Protein AF-A0A2W5XLL1-F1 (afdb_monomer)

Radius of gyration: 29.54 Å; Cα contacts (8 Å, |Δi|>4): 395; chains: 1; bounding box: 60×68×83 Å

Foldseek 3Di:
DDDDDDDDDDDDDDDDDDDDDDDDDDDDDDDDDDPPDPPPPQPQDLEDDPQQAFFDFPVSVCNNRNAAPDWDWDDFPPAIWIWGHGNQGIFTHDPRTTFKTKGQRHQPDADPLRAGFFAFPVNVLVSVLPDDDWWWDKKKWWWKQFANDTWTKIWAQTPPQQKIWIWTFPHRVDPPGTITTRMIMHGDPVSSVNVVVVVVCQDVVRDVRIHIPDIDMGTHPGSD

Sequence (224 aa):
MKSAPIASVRTTGVPGPHARAVIACAVALLFALALAACGPKHEQHRGYQAAVVPGVTRQKVEAVLGKPQQAGPFSLPTLSADVMTYPFGQVLLQHDRVVAVSINNDPDYRGPAGASVGMSEDQLKAAFAAHRGKRSGHRDSYVAIEKTNETPTRDIYDMTDHVMIELAAANANDPLAPFSVSQITIANSAGIRLLNAFTKARVNGLYPDVRVNNFVSEPWPSAR

Secondary structure (DSSP, 8-state):
-----------------------------------S---------SS--TT--TT-BHHHHHHHH-S-SEEEEEEETTEEEEEEEETTEEEEEETTEEEEEEESS-SS---GGG--TT-BHHHHHHHHHHS-S---EEEEEEEEEETTEEEEEEEEEETTTTEEEEEEES-TT-TTPPEEEEEEEEE-HHHHHHHHHHHHHHHTT-SSSEEEEEEEEEE-----

Mean predicted aligned error: 12.07 Å

pLDDT: mean 80.4, std 22.75, range [25.27, 98.56]

Structure (mmCIF, N/CA/C/O backbone):
data_AF-A0A2W5XLL1-F1
#
_entry.id   AF-A0A2W5XLL1-F1
#
loop_
_atom_site.group_PDB
_atom_site.id
_atom_site.type_symbol
_atom_site.label_atom_id
_atom_site.label_alt_id
_atom_site.label_comp_id
_atom_site.label_asym_id
_atom_site.label_entity_id
_atom_site.label_seq_id
_atom_site.pdbx_PDB_ins_code
_atom_site.Cartn_x
_atom_site.Cartn_y
_atom_site.Cartn_z
_atom_site.occupancy
_atom_site.B_iso_or_equiv
_atom_site.auth_seq_id
_atom_site.auth_comp_id
_atom_site.auth_asym_id
_atom_site.auth_atom_id
_atom_site.pdbx_PDB_model_num
ATOM 1 N N . MET A 1 1 ? 45.870 41.322 41.557 1.00 39.78 1 MET A N 1
ATOM 2 C CA . MET A 1 1 ? 45.934 41.474 43.028 1.00 39.78 1 MET A CA 1
ATOM 3 C C . MET A 1 1 ? 44.668 40.876 43.617 1.00 39.78 1 MET A C 1
ATOM 5 O O . MET A 1 1 ? 43.587 41.196 43.147 1.00 39.78 1 MET A O 1
ATOM 9 N N . LYS A 1 2 ? 44.824 39.925 44.546 1.00 40.09 2 LYS A N 1
ATOM 10 C CA . LYS A 1 2 ? 43.733 39.257 45.269 1.00 40.09 2 LYS A CA 1
ATOM 11 C C . LYS A 1 2 ? 43.090 40.237 46.250 1.00 40.09 2 LYS A C 1
ATOM 13 O O . LYS A 1 2 ? 43.811 40.921 46.968 1.00 40.09 2 LYS A O 1
ATOM 18 N N . SER A 1 3 ? 41.767 40.232 46.350 1.00 38.66 3 SER A N 1
ATOM 19 C CA . SER A 1 3 ? 41.051 40.688 47.544 1.00 38.66 3 SER A CA 1
ATOM 20 C C . SER A 1 3 ? 39.739 39.919 47.650 1.00 38.66 3 SER A C 1
ATOM 22 O O . SER A 1 3 ? 38.823 40.090 46.856 1.00 38.66 3 SER A O 1
ATOM 24 N N . ALA A 1 4 ? 39.705 39.029 48.628 1.00 34.94 4 ALA A N 1
ATOM 25 C CA . ALA A 1 4 ? 38.509 38.630 49.354 1.00 34.94 4 ALA A CA 1
ATOM 26 C C . ALA A 1 4 ? 38.727 39.102 50.805 1.00 34.94 4 ALA A C 1
ATOM 28 O O . ALA A 1 4 ? 39.860 39.460 51.142 1.00 34.94 4 ALA A O 1
ATOM 29 N N . PRO A 1 5 ? 37.780 38.900 51.728 1.00 61.47 5 PRO A N 1
ATOM 30 C CA . PRO A 1 5 ? 36.328 39.101 51.726 1.00 61.47 5 PRO A CA 1
ATOM 31 C C . PRO A 1 5 ? 35.989 40.108 52.860 1.00 61.47 5 PRO A C 1
ATOM 33 O O . PRO A 1 5 ? 36.888 40.790 53.330 1.00 61.47 5 PRO A O 1
ATOM 36 N N . ILE A 1 6 ? 34.735 40.215 53.318 1.00 41.91 6 ILE A N 1
ATOM 37 C CA . ILE A 1 6 ? 34.345 40.281 54.750 1.00 41.91 6 ILE A CA 1
ATOM 38 C C . ILE A 1 6 ? 32.818 40.406 54.830 1.00 41.91 6 ILE A C 1
ATOM 40 O O . ILE A 1 6 ? 32.201 41.271 54.214 1.00 41.91 6 ILE A O 1
ATOM 44 N N . ALA A 1 7 ? 32.226 39.505 55.608 1.00 42.28 7 ALA A N 1
ATOM 45 C CA . ALA A 1 7 ? 30.837 39.521 56.037 1.00 42.28 7 ALA A CA 1
ATOM 46 C C . ALA A 1 7 ? 30.704 40.226 57.400 1.00 42.28 7 ALA A C 1
ATOM 48 O O . ALA A 1 7 ? 31.599 40.113 58.232 1.00 42.28 7 ALA A O 1
ATOM 49 N N . SER A 1 8 ? 29.564 40.873 57.651 1.00 39.22 8 SER A N 1
ATOM 50 C CA . SER A 1 8 ? 28.995 41.158 58.986 1.00 39.22 8 SER A CA 1
ATOM 51 C C . SER A 1 8 ? 27.563 41.677 58.756 1.00 39.22 8 SER A C 1
ATOM 53 O O . SER A 1 8 ? 27.395 42.657 58.043 1.00 39.22 8 SER A O 1
ATOM 55 N N . VAL A 1 9 ? 26.484 40.922 58.989 1.00 37.66 9 VAL A N 1
ATOM 56 C CA . VAL A 1 9 ? 25.828 40.516 60.253 1.00 37.66 9 VAL A CA 1
ATOM 57 C C . VAL A 1 9 ? 25.142 41.669 61.012 1.00 37.66 9 VAL A C 1
ATOM 59 O O . VAL A 1 9 ? 25.808 42.508 61.603 1.00 37.66 9 VAL A O 1
ATOM 62 N N . ARG A 1 10 ? 23.799 41.529 61.109 1.00 33.28 10 ARG A N 1
ATOM 63 C CA . ARG A 1 10 ? 22.838 42.067 62.111 1.00 33.28 10 ARG A CA 1
ATOM 64 C C . ARG A 1 10 ? 22.526 43.579 62.041 1.00 33.28 10 ARG A C 1
ATOM 66 O O . ARG A 1 10 ? 23.374 44.369 61.682 1.00 33.28 10 ARG A O 1
ATOM 73 N N . THR A 1 11 ? 21.313 44.068 62.329 1.00 36.03 11 THR A N 1
ATOM 74 C CA . THR A 1 11 ? 20.257 43.588 63.243 1.00 36.03 11 THR A CA 1
ATOM 75 C C . THR A 1 11 ? 18.938 44.359 63.001 1.00 36.03 11 THR A C 1
ATOM 77 O O . THR A 1 11 ? 18.979 45.534 62.667 1.00 36.03 11 THR A O 1
ATOM 80 N N . THR A 1 12 ? 17.812 43.690 63.295 1.00 35.88 12 THR A N 1
ATOM 81 C CA . THR A 1 12 ? 16.573 44.180 63.961 1.00 35.88 12 THR A CA 1
ATOM 82 C C . THR A 1 12 ? 15.708 45.298 63.368 1.00 35.88 12 THR A C 1
ATOM 84 O O . THR A 1 12 ? 16.168 46.413 63.162 1.00 35.88 12 THR A O 1
ATOM 87 N N . GLY A 1 13 ? 14.391 45.052 63.363 1.00 31.52 13 GLY A N 1
ATOM 88 C CA . GLY A 1 13 ? 13.392 46.103 63.596 1.00 31.52 13 GLY A CA 1
ATOM 89 C C . GLY A 1 13 ? 12.068 45.893 62.866 1.00 31.52 13 GLY A C 1
ATOM 90 O O . GLY A 1 13 ? 11.950 46.236 61.699 1.00 31.52 13 GLY A O 1
ATOM 91 N N . VAL A 1 14 ? 11.068 45.360 63.569 1.00 39.66 14 VAL A N 1
ATOM 92 C CA . VAL A 1 14 ? 9.650 45.335 63.155 1.00 39.66 14 VAL A CA 1
ATOM 93 C C . VAL A 1 14 ? 9.012 46.693 63.481 1.00 39.66 14 VAL A C 1
ATOM 95 O O . VAL A 1 14 ? 9.316 47.247 64.539 1.00 39.66 14 VAL A O 1
ATOM 98 N N . PRO A 1 15 ? 8.097 47.207 62.636 1.00 41.94 15 PRO A N 1
ATOM 99 C CA . PRO A 1 15 ? 6.772 47.534 63.173 1.00 41.94 15 PRO A CA 1
ATOM 100 C C . PRO A 1 15 ? 5.603 47.238 62.212 1.00 41.94 15 PRO A C 1
ATOM 102 O O . PRO A 1 15 ? 5.683 47.491 61.016 1.00 41.94 15 PRO A O 1
ATOM 105 N N . GLY A 1 16 ? 4.472 46.839 62.804 1.00 31.97 16 GLY A N 1
ATOM 106 C CA . GLY A 1 16 ? 3.174 47.464 62.516 1.00 31.97 16 GLY A CA 1
ATOM 107 C C . GLY A 1 16 ? 2.336 46.910 61.350 1.00 31.97 16 GLY A C 1
ATOM 108 O O . GLY A 1 16 ? 2.798 46.900 60.216 1.00 31.97 16 GLY A O 1
ATOM 109 N N . PRO A 1 17 ? 1.077 46.497 61.595 1.00 42.03 17 PRO A N 1
ATOM 110 C CA . PRO A 1 17 ? 0.213 45.873 60.597 1.00 42.03 17 PRO A CA 1
ATOM 111 C C . PRO A 1 17 ? -0.491 46.933 59.737 1.00 42.03 17 PRO A C 1
ATOM 113 O O . PRO A 1 17 ? -0.952 47.917 60.290 1.00 42.03 17 PRO A O 1
ATOM 116 N N . HIS A 1 18 ? -0.577 46.726 58.416 1.00 34.62 18 HIS A N 1
ATOM 117 C CA . HIS A 1 18 ? -1.679 47.097 57.498 1.00 34.62 18 HIS A CA 1
ATOM 118 C C . HIS A 1 18 ? -1.194 47.020 56.035 1.00 34.62 18 HIS A C 1
ATOM 120 O O . HIS A 1 18 ? -0.720 48.006 55.490 1.00 34.62 18 HIS A O 1
ATOM 126 N N . ALA A 1 19 ? -1.328 45.847 55.404 1.00 33.25 19 ALA A N 1
ATOM 127 C CA . ALA A 1 19 ? -1.515 45.623 53.953 1.00 33.25 19 ALA A CA 1
ATOM 128 C C . ALA A 1 19 ? -1.414 44.104 53.714 1.00 33.25 19 ALA A C 1
ATOM 130 O O . ALA A 1 19 ? -0.345 43.520 53.810 1.00 33.25 19 ALA A O 1
ATOM 131 N N . ARG A 1 20 ? -2.535 43.379 53.760 1.00 32.06 20 ARG A N 1
ATOM 132 C CA . ARG A 1 20 ? -3.241 42.841 52.581 1.00 32.06 20 ARG A CA 1
ATOM 133 C C . ARG A 1 20 ? -2.347 42.051 51.608 1.00 32.06 20 ARG A C 1
ATOM 135 O O . ARG A 1 20 ? -1.586 42.648 50.862 1.00 32.06 20 ARG A O 1
ATOM 142 N N . ALA A 1 21 ? -2.649 40.745 51.556 1.00 33.81 21 ALA A N 1
ATOM 143 C CA . ALA A 1 21 ? -2.272 39.740 50.552 1.00 33.81 21 ALA A CA 1
ATOM 144 C C . ALA A 1 21 ? -0.777 39.347 50.589 1.00 33.81 21 ALA A C 1
ATOM 146 O O . ALA A 1 21 ? 0.091 40.197 50.577 1.00 33.81 21 ALA A O 1
ATOM 147 N N . VAL A 1 22 ? -0.362 38.084 50.676 1.00 33.91 22 VAL A N 1
ATOM 148 C CA . VAL A 1 22 ? -0.894 36.845 50.104 1.00 33.91 22 VAL A CA 1
ATOM 149 C C . VAL A 1 22 ? -0.546 35.678 51.041 1.00 33.91 22 VAL A C 1
ATOM 151 O O . VAL A 1 22 ? 0.486 35.665 51.704 1.00 33.91 22 VAL A O 1
ATOM 154 N N . ILE A 1 23 ? -1.470 34.725 51.093 1.00 35.62 23 ILE A N 1
ATOM 155 C CA . ILE A 1 23 ? -1.513 33.510 51.907 1.00 35.62 23 ILE A CA 1
ATOM 156 C C . ILE A 1 23 ? -0.226 32.679 51.798 1.00 35.62 23 ILE A C 1
ATOM 158 O O . ILE A 1 23 ? 0.268 32.392 50.710 1.00 35.62 23 ILE A O 1
ATOM 162 N N . ALA A 1 24 ? 0.279 32.281 52.964 1.00 28.70 24 ALA A N 1
ATOM 163 C CA . ALA A 1 24 ? 1.422 31.407 53.150 1.00 28.70 24 ALA A CA 1
ATOM 164 C C . ALA A 1 24 ? 1.043 29.917 53.078 1.00 28.70 24 ALA A C 1
ATOM 166 O O . ALA A 1 24 ? -0.041 29.524 53.497 1.00 28.70 24 ALA A O 1
ATOM 167 N N . CYS A 1 25 ? 2.032 29.132 52.641 1.00 25.27 25 CYS A N 1
ATOM 168 C CA . CYS A 1 25 ? 2.436 27.816 53.146 1.00 25.27 25 CYS A CA 1
ATOM 169 C C . CYS A 1 25 ? 1.411 26.675 53.258 1.00 25.27 25 CYS A C 1
ATOM 171 O O . CYS A 1 25 ? 0.550 26.685 54.126 1.00 25.27 25 CYS A O 1
ATOM 173 N N . ALA A 1 26 ? 1.721 25.559 52.590 1.00 29.55 26 ALA A N 1
ATOM 174 C CA . ALA A 1 26 ? 2.107 24.343 53.312 1.00 29.55 26 ALA A CA 1
ATOM 175 C C . ALA A 1 26 ? 2.839 23.362 52.382 1.00 29.55 26 ALA A C 1
ATOM 177 O O . ALA A 1 26 ? 2.301 22.878 51.391 1.00 29.55 26 ALA A O 1
ATOM 178 N N . VAL A 1 27 ? 4.087 23.073 52.737 1.00 31.78 27 VAL A N 1
ATOM 179 C CA . VAL A 1 27 ? 4.827 21.882 52.320 1.00 31.78 27 VAL A CA 1
ATOM 180 C C . VAL A 1 27 ? 4.423 20.746 53.264 1.00 31.78 27 VAL A C 1
ATOM 182 O O . VAL A 1 27 ? 4.384 20.989 54.467 1.00 31.78 27 VAL A O 1
ATOM 185 N N . ALA A 1 28 ? 4.192 19.540 52.722 1.00 25.84 28 ALA A N 1
ATOM 186 C CA . ALA A 1 28 ? 4.690 18.238 53.213 1.00 25.84 28 ALA A CA 1
ATOM 187 C C . ALA A 1 28 ? 3.665 17.077 53.202 1.00 25.84 28 ALA A C 1
ATOM 189 O O . ALA A 1 28 ? 2.678 17.144 53.919 1.00 25.84 28 ALA A O 1
ATOM 190 N N . LEU A 1 29 ? 4.037 15.997 52.477 1.00 28.44 29 LEU A N 1
ATOM 191 C CA . LEU A 1 29 ? 3.963 14.552 52.826 1.00 28.44 29 LEU A CA 1
ATOM 192 C C . LEU A 1 29 ? 2.568 13.935 53.146 1.00 28.44 29 LEU A C 1
ATOM 194 O O . LEU A 1 29 ? 1.792 14.514 53.879 1.00 28.44 29 LEU A O 1
ATOM 198 N N . LEU A 1 30 ? 2.141 12.725 52.748 1.00 28.17 30 LEU A N 1
ATOM 199 C CA . LEU A 1 30 ? 2.703 11.483 52.189 1.00 28.17 30 LEU A CA 1
ATOM 200 C C . LEU A 1 30 ? 1.496 10.579 51.797 1.00 28.17 30 LEU A C 1
ATOM 202 O O . LEU A 1 30 ? 0.485 10.585 52.488 1.00 28.17 30 LEU A O 1
ATOM 206 N N . PHE A 1 31 ? 1.667 9.750 50.760 1.00 31.64 31 PHE A N 1
ATOM 207 C CA . PHE A 1 31 ? 1.011 8.449 50.503 1.00 31.64 31 PHE A CA 1
ATOM 208 C C . PHE A 1 31 ? -0.523 8.317 50.562 1.00 31.64 31 PHE A C 1
ATOM 210 O O . PHE A 1 31 ? -1.102 8.063 51.613 1.00 31.64 31 PHE A O 1
ATOM 217 N N . ALA A 1 32 ? -1.130 8.193 49.378 1.00 32.94 32 ALA A N 1
ATOM 218 C CA . ALA A 1 32 ? -2.069 7.104 49.101 1.00 32.94 32 ALA A CA 1
ATOM 219 C C . ALA A 1 32 ? -2.148 6.827 47.586 1.00 32.94 32 ALA A C 1
ATOM 221 O O . ALA A 1 32 ? -2.431 7.730 46.807 1.00 32.94 32 ALA A O 1
ATOM 222 N N . LEU A 1 33 ? -1.940 5.553 47.222 1.00 36.84 33 LEU A N 1
ATOM 223 C CA . LEU A 1 33 ? -2.350 4.884 45.973 1.00 36.84 33 LEU A CA 1
ATOM 224 C C . LEU A 1 33 ? -1.575 5.322 44.710 1.00 36.84 33 LEU A C 1
ATOM 226 O O . LEU A 1 33 ? -1.994 6.180 43.948 1.00 36.84 33 LEU A O 1
ATOM 230 N N . ALA A 1 34 ? -0.411 4.755 44.387 1.00 40.84 34 ALA A N 1
ATOM 231 C CA . ALA A 1 34 ? -0.241 3.345 44.013 1.00 40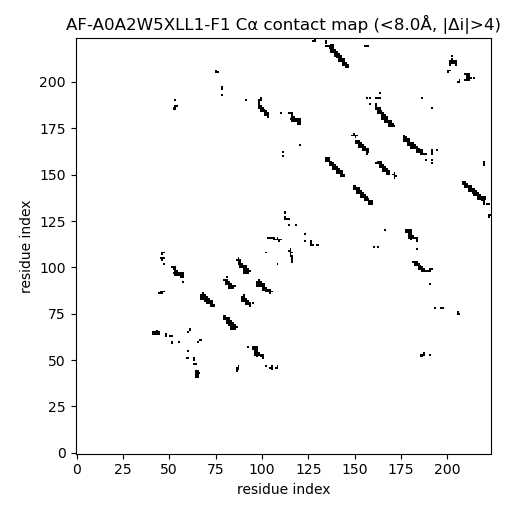.84 34 ALA A CA 1
ATOM 232 C C . ALA A 1 34 ? -1.350 2.789 43.090 1.00 40.84 34 ALA A C 1
ATOM 234 O O . ALA A 1 34 ? -1.753 1.647 43.241 1.00 40.84 34 ALA A O 1
ATOM 235 N N . LEU A 1 35 ? -1.827 3.586 42.127 1.00 41.56 35 LEU A N 1
ATOM 236 C CA . LEU A 1 35 ? -2.470 3.122 40.887 1.00 41.56 35 LEU A CA 1
ATOM 237 C C . LEU A 1 35 ? -2.046 4.016 39.704 1.00 41.56 35 LEU A C 1
ATOM 239 O O . LEU A 1 35 ? -2.837 4.342 38.824 1.00 41.56 35 LEU A O 1
ATOM 243 N N . ALA A 1 36 ? -0.771 4.415 39.650 1.00 41.53 36 ALA A N 1
ATOM 244 C CA . ALA A 1 36 ? -0.166 4.730 38.361 1.00 41.53 36 ALA A CA 1
ATOM 245 C C . ALA A 1 36 ? -0.044 3.389 37.643 1.00 41.53 36 ALA A C 1
ATOM 247 O O . ALA A 1 36 ? 0.864 2.606 37.918 1.00 41.53 36 ALA A O 1
ATOM 248 N N . ALA A 1 37 ? -1.068 3.085 36.851 1.00 40.22 37 ALA A N 1
ATOM 249 C CA . ALA A 1 37 ? -1.213 1.851 36.120 1.00 40.22 37 ALA A CA 1
ATOM 250 C C . ALA A 1 37 ? 0.130 1.462 35.483 1.00 40.22 37 ALA A C 1
ATOM 252 O O . ALA A 1 37 ? 0.546 2.020 34.468 1.00 40.22 37 ALA A O 1
ATOM 253 N N . CYS A 1 38 ? 0.747 0.415 36.035 1.00 37.19 38 CYS A N 1
ATOM 254 C CA . CYS A 1 38 ? 1.242 -0.667 35.202 1.00 37.19 38 CYS A CA 1
ATOM 255 C C . CYS A 1 38 ? 0.045 -1.152 34.373 1.00 37.19 38 CYS A C 1
ATOM 257 O O . CYS A 1 38 ? -0.548 -2.189 34.655 1.00 37.19 38 CYS A O 1
ATOM 259 N N . GLY A 1 39 ? -0.363 -0.361 33.377 1.00 42.50 39 GLY A N 1
ATOM 260 C CA . GLY A 1 39 ? -1.045 -0.929 32.237 1.00 42.50 39 GLY A CA 1
ATOM 261 C C . GLY A 1 39 ? -0.111 -2.014 31.711 1.00 42.50 39 GLY A C 1
ATOM 262 O O . GLY A 1 39 ? 1.113 -1.831 31.800 1.00 42.50 39 GLY A O 1
ATOM 263 N N . PRO A 1 40 ? -0.636 -3.152 31.230 1.00 42.75 40 PRO A N 1
ATOM 264 C CA . PRO A 1 40 ? 0.205 -4.107 30.532 1.00 42.75 40 PRO A CA 1
ATOM 265 C C . PRO A 1 40 ? 1.045 -3.293 29.557 1.00 42.75 40 PRO A C 1
ATOM 267 O O . PRO A 1 40 ? 0.512 -2.455 28.823 1.00 42.75 40 PRO A O 1
ATOM 270 N N . LYS A 1 41 ? 2.368 -3.435 29.658 1.00 39.44 41 LYS A N 1
ATOM 271 C CA . LYS A 1 41 ? 3.296 -2.855 28.698 1.00 39.44 41 LYS A CA 1
ATOM 272 C C . LYS A 1 41 ? 2.868 -3.490 27.383 1.00 39.44 41 LYS A C 1
ATOM 274 O O . LYS A 1 41 ? 3.197 -4.647 27.160 1.00 39.44 41 LYS A O 1
ATOM 279 N N . HIS A 1 42 ? 1.993 -2.812 26.636 1.00 46.06 42 HIS A N 1
ATOM 280 C CA . HIS A 1 42 ? 1.401 -3.378 25.436 1.00 46.06 42 HIS A CA 1
ATOM 281 C C . HIS A 1 42 ? 2.586 -3.711 24.552 1.00 46.06 42 HIS A C 1
ATOM 283 O O . HIS A 1 42 ? 3.348 -2.815 24.175 1.00 46.06 42 HIS A O 1
ATOM 289 N N . GLU A 1 43 ? 2.809 -5.008 24.357 1.00 52.78 43 GLU A N 1
ATOM 290 C CA . GLU A 1 43 ? 3.889 -5.483 23.524 1.00 52.78 43 GLU A CA 1
ATOM 291 C C . GLU A 1 43 ? 3.679 -4.834 22.163 1.00 52.78 43 GLU A C 1
ATOM 293 O O . GLU A 1 43 ? 2.629 -4.984 21.539 1.00 52.78 43 GLU A O 1
ATOM 298 N N . GLN A 1 44 ? 4.645 -4.018 21.739 1.00 54.53 44 GLN A N 1
ATOM 299 C CA . GLN A 1 44 ? 4.645 -3.531 20.373 1.00 54.53 44 GLN A CA 1
ATOM 300 C C . GLN A 1 44 ? 4.856 -4.754 19.492 1.00 54.53 44 GLN A C 1
ATOM 302 O O . GLN A 1 44 ? 5.967 -5.281 19.385 1.00 54.53 44 GLN A O 1
ATOM 307 N N . HIS A 1 45 ? 3.764 -5.228 18.901 1.00 61.47 45 HIS A N 1
ATOM 308 C CA . HIS A 1 45 ? 3.815 -6.291 17.919 1.00 61.47 45 HIS A CA 1
ATOM 309 C C . HIS A 1 45 ? 4.674 -5.814 16.747 1.00 61.47 45 HIS A C 1
ATOM 311 O O . HIS A 1 45 ? 4.456 -4.736 16.189 1.00 61.47 45 HIS A O 1
ATOM 317 N N . ARG A 1 46 ? 5.699 -6.603 16.410 1.00 76.31 46 ARG A N 1
ATOM 318 C CA . ARG A 1 46 ? 6.618 -6.276 15.311 1.00 76.31 46 ARG A CA 1
ATOM 319 C C . ARG A 1 46 ? 5.979 -6.497 13.939 1.00 76.31 46 ARG A C 1
ATOM 321 O O . ARG A 1 46 ? 6.331 -5.784 13.009 1.00 76.31 46 ARG A O 1
ATOM 328 N N . GLY A 1 47 ? 5.052 -7.450 13.841 1.00 89.12 47 GLY A N 1
ATOM 329 C CA . GLY A 1 47 ? 4.337 -7.803 12.616 1.00 89.12 47 GLY A CA 1
ATOM 330 C C . GLY A 1 47 ? 2.871 -7.370 12.620 1.00 89.12 47 GLY A C 1
ATOM 331 O O . GLY A 1 47 ? 2.303 -7.004 13.657 1.00 89.12 47 GLY A O 1
ATOM 332 N N . TYR A 1 48 ? 2.265 -7.451 11.442 1.00 95.00 48 TYR A N 1
ATOM 333 C CA . TYR A 1 48 ? 0.839 -7.298 11.21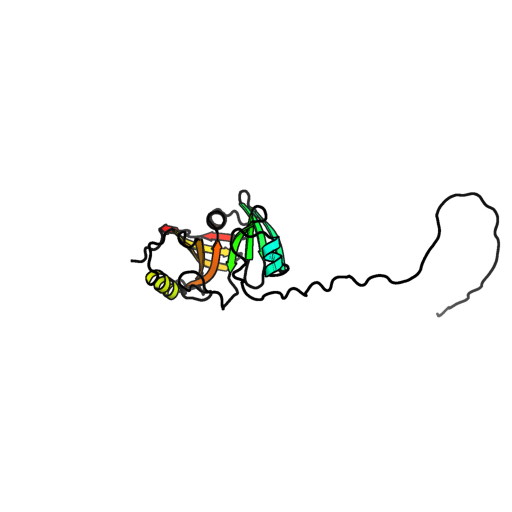6 1.00 95.00 48 TYR A CA 1
ATOM 334 C C . TYR A 1 48 ? 0.037 -8.275 12.088 1.00 95.00 48 TYR A C 1
ATOM 336 O O . TYR A 1 48 ? 0.451 -9.401 12.361 1.00 95.00 48 TYR A O 1
ATOM 344 N N . GLN A 1 49 ? -1.143 -7.841 12.531 1.00 95.06 49 GLN A N 1
ATOM 345 C CA . GLN A 1 49 ? -2.070 -8.669 13.299 1.00 95.06 49 GLN A CA 1
ATOM 346 C C . GLN A 1 49 ? -3.387 -8.792 12.539 1.00 95.06 49 GLN A C 1
ATOM 348 O O . GLN A 1 49 ? -4.020 -7.782 12.238 1.00 95.06 49 GLN A O 1
ATOM 353 N N . ALA A 1 50 ? -3.850 -10.024 12.310 1.00 92.75 50 ALA A N 1
ATOM 354 C CA . ALA A 1 50 ? -5.055 -10.318 11.522 1.00 92.75 50 ALA A CA 1
ATOM 355 C C . ALA A 1 50 ? -6.353 -9.696 12.076 1.00 92.75 50 ALA A C 1
ATOM 357 O O . ALA A 1 50 ? -7.354 -9.617 11.374 1.00 92.75 50 ALA A O 1
ATOM 358 N N . ALA A 1 51 ? -6.357 -9.237 13.332 1.00 94.19 51 ALA A N 1
ATOM 359 C CA . ALA A 1 51 ? -7.480 -8.500 13.914 1.00 94.19 51 ALA A CA 1
ATOM 360 C C . ALA A 1 51 ? -7.557 -7.025 13.456 1.00 94.19 51 ALA A C 1
ATOM 362 O O . ALA A 1 51 ? -8.551 -6.349 13.731 1.00 94.19 51 ALA A O 1
ATOM 363 N N . VAL A 1 52 ? -6.523 -6.511 12.783 1.00 96.12 52 VAL A N 1
ATOM 364 C CA . VAL A 1 52 ? -6.453 -5.149 12.242 1.00 96.12 52 VAL A CA 1
ATOM 365 C C . VAL A 1 52 ? -6.836 -5.204 10.773 1.00 96.12 52 VAL A C 1
ATOM 367 O O . VAL A 1 52 ? -6.008 -5.396 9.888 1.00 96.12 52 VAL A O 1
ATOM 370 N N . VAL A 1 53 ? -8.132 -5.079 10.518 1.00 96.31 53 VAL A N 1
ATOM 371 C CA . VAL A 1 53 ? -8.720 -5.163 9.178 1.00 96.31 53 VAL A CA 1
ATOM 372 C C . VAL A 1 53 ? -9.578 -3.932 8.895 1.00 96.31 53 VAL A C 1
ATOM 374 O O . VAL A 1 53 ? -10.033 -3.270 9.834 1.00 96.31 53 VAL A O 1
ATOM 377 N N . PRO A 1 54 ? -9.836 -3.604 7.619 1.00 97.88 54 PRO A N 1
ATOM 378 C CA . PRO A 1 54 ? -10.768 -2.542 7.262 1.00 97.88 54 PRO A CA 1
ATOM 379 C C . PRO A 1 54 ? -12.117 -2.656 7.999 1.00 97.88 54 PRO A C 1
ATOM 381 O O . PRO A 1 54 ? -12.715 -3.725 8.077 1.00 97.88 54 PRO A O 1
ATOM 384 N N . GLY A 1 55 ? -12.602 -1.536 8.541 1.00 97.69 55 GLY A N 1
ATOM 385 C CA . GLY A 1 55 ? -13.857 -1.405 9.290 1.00 97.69 55 GLY A CA 1
ATOM 386 C C . GLY A 1 55 ? -13.705 -1.308 10.815 1.00 97.69 55 GLY A C 1
ATOM 387 O O . GLY A 1 55 ? -14.614 -0.810 11.492 1.00 97.69 55 GLY A O 1
ATOM 388 N N . VAL A 1 56 ? -12.569 -1.723 11.384 1.00 98.31 56 VAL A N 1
ATOM 389 C CA . VAL A 1 56 ? -12.330 -1.587 12.834 1.00 98.31 56 VAL A CA 1
ATOM 390 C C . VAL A 1 56 ? -12.050 -0.130 13.224 1.00 98.31 56 VAL A C 1
ATOM 392 O O . VAL A 1 56 ? -11.666 0.685 12.387 1.00 98.31 56 VAL A O 1
ATOM 395 N N . THR A 1 57 ? -12.283 0.224 14.490 1.00 98.31 57 THR A N 1
ATOM 396 C CA . THR A 1 57 ? -12.013 1.578 15.009 1.00 98.31 57 THR A CA 1
ATOM 397 C C . THR A 1 57 ? -10.536 1.782 15.311 1.00 98.31 57 THR A C 1
ATOM 399 O O . THR A 1 57 ? -9.837 0.817 15.629 1.00 98.31 57 THR A O 1
ATOM 402 N N . ARG A 1 58 ? -10.085 3.041 15.349 1.00 97.69 58 ARG A N 1
ATOM 403 C CA . ARG A 1 58 ? -8.769 3.419 15.896 1.00 97.69 58 ARG A CA 1
ATOM 404 C C . ARG A 1 58 ? -8.498 2.776 17.252 1.00 97.69 58 ARG A C 1
ATOM 406 O O . ARG A 1 58 ? -7.450 2.173 17.452 1.00 97.69 58 ARG A O 1
ATOM 413 N N . GLN A 1 59 ? -9.464 2.852 18.169 1.00 97.19 59 GLN A N 1
ATOM 414 C CA . GLN A 1 59 ? -9.330 2.268 19.504 1.00 97.19 59 GLN A CA 1
ATOM 415 C C . GLN A 1 59 ? -9.050 0.760 19.445 1.00 97.19 59 GLN A C 1
ATOM 417 O O . GLN A 1 59 ? -8.224 0.255 20.202 1.00 97.19 59 GLN A O 1
ATOM 422 N N . LYS A 1 60 ? -9.711 0.031 18.534 1.00 97.31 60 LYS A N 1
ATOM 423 C CA . LYS A 1 60 ? -9.466 -1.402 18.349 1.00 97.31 60 LYS A CA 1
ATOM 424 C C . LYS A 1 60 ? -8.067 -1.665 17.793 1.00 97.31 60 LYS A C 1
ATOM 426 O O . LYS A 1 60 ? -7.427 -2.605 18.254 1.00 97.31 60 LYS A O 1
ATOM 431 N N . VAL A 1 61 ? -7.591 -0.841 16.857 1.00 97.19 61 VAL A N 1
ATOM 432 C CA . VAL A 1 61 ? -6.215 -0.925 16.338 1.00 97.19 61 VAL A CA 1
ATOM 433 C C . VAL A 1 61 ? -5.209 -0.753 17.472 1.00 97.19 61 VAL A C 1
ATOM 435 O O . VAL A 1 61 ? -4.362 -1.619 17.665 1.00 97.19 61 VAL A O 1
ATOM 438 N N . GLU A 1 62 ? -5.338 0.307 18.271 1.00 96.31 62 GLU A N 1
ATOM 439 C CA . GLU A 1 62 ? -4.409 0.584 19.373 1.00 96.31 62 GLU A CA 1
ATOM 440 C C . GLU A 1 62 ? -4.464 -0.473 20.481 1.00 96.31 62 GLU A C 1
ATOM 442 O O . GLU A 1 62 ? -3.444 -0.771 21.094 1.00 96.31 62 GLU A O 1
ATOM 447 N N . ALA A 1 63 ? -5.629 -1.078 20.725 1.00 95.94 63 ALA A N 1
ATOM 448 C CA . ALA A 1 63 ? -5.755 -2.176 21.681 1.00 95.94 63 ALA A CA 1
ATOM 449 C C . ALA A 1 63 ? -5.041 -3.457 21.213 1.00 95.94 63 ALA A C 1
ATOM 451 O O . ALA A 1 63 ? -4.585 -4.236 22.046 1.00 95.94 63 ALA A O 1
ATOM 452 N N . VAL A 1 64 ? -4.967 -3.687 19.897 1.00 95.19 64 VAL A N 1
ATOM 453 C CA . VAL A 1 64 ? -4.320 -4.870 19.307 1.00 95.19 64 VAL A CA 1
ATOM 454 C C . VAL A 1 64 ? -2.825 -4.644 19.093 1.00 95.19 64 VAL A C 1
ATOM 456 O O . VAL A 1 64 ? -2.034 -5.516 19.415 1.00 95.19 64 VAL A O 1
ATOM 459 N N . LEU A 1 65 ? -2.431 -3.495 18.545 1.00 94.94 65 LEU A N 1
ATOM 460 C CA . LEU A 1 65 ? -1.049 -3.222 18.127 1.00 94.94 65 LEU A CA 1
ATOM 461 C C . LEU A 1 65 ? -0.259 -2.362 19.118 1.00 94.94 65 LEU A C 1
ATOM 463 O O . LEU A 1 65 ? 0.945 -2.173 18.949 1.00 94.94 65 LEU A O 1
ATOM 467 N N . GLY A 1 66 ? -0.929 -1.786 20.114 1.00 94.44 66 GLY A N 1
ATOM 468 C CA . GLY A 1 66 ? -0.374 -0.711 20.924 1.00 94.44 66 GLY A CA 1
ATOM 469 C C . GLY A 1 66 ? -0.376 0.637 20.195 1.0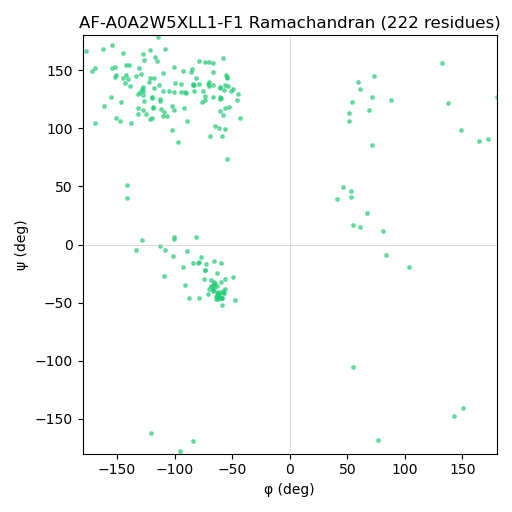0 94.44 66 GLY A C 1
ATOM 470 O O . GLY A 1 66 ? -1.005 0.835 19.147 1.00 94.44 66 GLY A O 1
ATOM 471 N N . LYS A 1 67 ? 0.338 1.604 20.779 1.00 94.88 67 LYS A N 1
ATOM 472 C CA . LYS A 1 67 ? 0.452 2.956 20.223 1.00 94.88 67 LYS A CA 1
ATOM 473 C C . LYS A 1 67 ? 1.298 2.956 18.940 1.00 94.88 67 LYS A C 1
ATOM 475 O O . LYS A 1 67 ? 2.352 2.312 18.925 1.00 94.88 67 LYS A O 1
ATOM 480 N N . PRO A 1 68 ? 0.870 3.685 17.892 1.00 96.19 68 PRO A N 1
ATOM 481 C CA . PRO A 1 68 ? 1.646 3.810 16.664 1.00 96.19 68 PRO A CA 1
ATOM 482 C C . PRO A 1 68 ? 2.944 4.587 16.915 1.00 96.19 68 PRO A C 1
ATOM 484 O O . PRO A 1 68 ? 3.028 5.399 17.838 1.00 96.19 68 PRO A O 1
ATOM 487 N N . GLN A 1 69 ? 3.949 4.366 16.067 1.00 96.00 69 GLN A N 1
ATOM 488 C CA . GLN A 1 69 ? 5.205 5.126 16.093 1.00 96.00 69 GLN A CA 1
ATOM 489 C C . GLN A 1 69 ? 4.965 6.594 15.732 1.00 96.00 69 GLN A C 1
ATOM 491 O O . GLN A 1 69 ? 5.587 7.492 16.294 1.00 96.00 69 GLN A O 1
ATOM 496 N N . GLN A 1 70 ? 4.054 6.823 14.787 1.00 96.19 70 GLN A N 1
ATOM 497 C CA . GLN A 1 70 ? 3.613 8.138 14.342 1.00 96.19 70 GLN A CA 1
ATOM 498 C C . GLN A 1 70 ? 2.129 8.065 14.000 1.00 96.19 70 GLN A C 1
ATOM 500 O O . GLN A 1 70 ? 1.663 7.062 13.460 1.00 96.19 70 GLN A O 1
ATOM 505 N N . ALA A 1 71 ? 1.386 9.124 14.300 1.00 96.88 71 ALA A N 1
ATOM 506 C CA . ALA A 1 71 ? 0.013 9.268 13.847 1.00 96.88 71 ALA A CA 1
ATOM 507 C C . ALA A 1 71 ? -0.277 10.726 13.511 1.00 96.88 71 ALA A C 1
ATOM 509 O O . ALA A 1 71 ? 0.131 11.623 14.248 1.00 96.88 71 ALA A O 1
ATOM 510 N N . GLY A 1 72 ? -0.996 10.958 12.421 1.00 95.12 72 GLY A N 1
ATOM 511 C CA . GLY A 1 72 ? -1.362 12.305 12.015 1.00 95.12 72 GLY A CA 1
ATOM 512 C C . GLY A 1 72 ? -2.253 12.326 10.781 1.00 95.12 72 GLY A C 1
ATOM 513 O O . GLY A 1 72 ? -2.390 11.305 10.101 1.00 95.12 72 GLY A O 1
ATOM 514 N N . PRO A 1 73 ? -2.865 13.482 10.498 1.00 94.94 73 PRO A N 1
ATOM 515 C CA . PR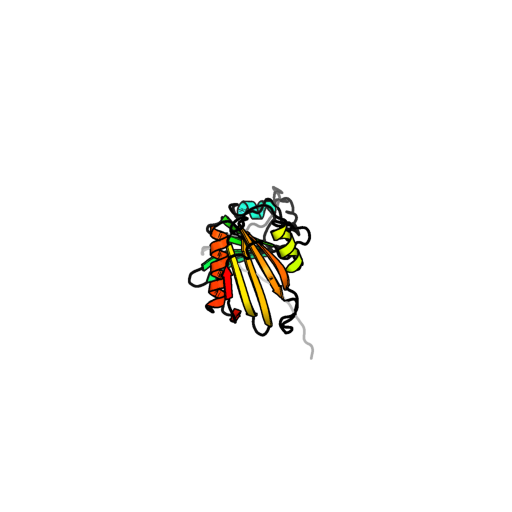O A 1 73 ? -3.639 13.655 9.287 1.00 94.94 73 PRO A CA 1
ATOM 516 C C . PRO A 1 73 ? -2.710 13.678 8.071 1.00 94.94 73 PRO A C 1
ATOM 518 O O . PRO A 1 73 ? -1.651 14.307 8.080 1.00 94.94 73 PRO A O 1
ATOM 521 N N . PHE A 1 74 ? -3.151 13.033 7.002 1.00 91.75 74 PHE A N 1
ATOM 522 C CA . PHE A 1 74 ? -2.642 13.207 5.655 1.00 91.75 74 PHE A CA 1
ATOM 523 C C . PHE A 1 74 ? -3.737 13.852 4.813 1.00 91.75 74 PHE A C 1
ATOM 525 O O . PHE A 1 74 ? -4.850 13.326 4.726 1.00 91.75 74 PHE A O 1
ATOM 532 N N . SER A 1 75 ? -3.411 14.976 4.178 1.00 90.06 75 SER A N 1
ATOM 533 C CA . SER A 1 75 ? -4.369 15.740 3.388 1.00 90.06 75 SER A CA 1
ATOM 534 C C . SER A 1 75 ? -3.750 16.254 2.094 1.00 90.06 75 SER A C 1
ATOM 536 O O . SER A 1 75 ? -2.656 16.810 2.085 1.00 90.06 75 SER A O 1
ATOM 538 N N . LEU A 1 76 ? -4.512 16.118 1.016 1.00 87.38 76 LEU A N 1
ATOM 539 C CA . LEU A 1 76 ? -4.361 16.784 -0.276 1.00 87.38 76 LEU A CA 1
ATOM 540 C C . LEU A 1 76 ? -5.664 17.562 -0.553 1.00 87.38 76 LEU A C 1
ATOM 542 O O . LEU A 1 76 ? -6.658 17.307 0.129 1.00 87.38 76 LEU A O 1
ATOM 546 N N . PRO A 1 77 ? -5.724 18.474 -1.547 1.00 84.69 77 PRO A N 1
ATOM 547 C CA . PRO A 1 77 ? -6.879 19.361 -1.751 1.00 84.69 77 PRO A CA 1
ATOM 548 C C . PRO A 1 77 ? -8.265 18.689 -1.764 1.00 84.69 77 PRO A C 1
ATOM 550 O O . PRO A 1 77 ? -9.250 19.320 -1.395 1.00 84.69 77 PRO A O 1
ATOM 553 N N . THR A 1 78 ? -8.357 17.416 -2.160 1.00 83.62 78 THR A N 1
ATOM 554 C CA . THR A 1 78 ? -9.613 16.646 -2.205 1.00 83.62 78 THR A CA 1
ATOM 555 C C . THR A 1 78 ? -9.550 15.300 -1.482 1.00 83.62 78 THR A C 1
ATOM 557 O O . THR A 1 78 ? -10.517 14.541 -1.528 1.00 83.62 78 THR A O 1
ATOM 560 N N . LEU A 1 79 ? -8.431 14.978 -0.825 1.00 89.75 79 LEU A N 1
ATOM 561 C CA . LEU A 1 79 ? -8.203 13.671 -0.209 1.00 89.75 79 LEU A CA 1
ATOM 562 C C . LEU A 1 79 ? -7.748 13.850 1.225 1.00 89.75 79 LEU A C 1
ATOM 564 O O . LEU A 1 79 ? -6.812 14.596 1.482 1.00 89.75 79 LEU A O 1
ATOM 568 N N . SER A 1 80 ? -8.376 13.132 2.146 1.00 92.50 80 SER A N 1
ATOM 569 C CA . SER A 1 80 ? -7.970 13.120 3.543 1.00 92.50 80 SER A CA 1
ATOM 570 C C . SER A 1 80 ? -8.085 11.725 4.141 1.00 92.50 80 SER A C 1
ATOM 572 O O . SER A 1 80 ? -9.005 10.953 3.837 1.00 92.50 80 SER A O 1
ATOM 574 N N . ALA A 1 81 ? -7.117 11.407 4.990 1.00 95.94 81 ALA A N 1
ATOM 575 C CA . ALA A 1 81 ? -7.105 10.230 5.839 1.00 95.94 81 ALA A CA 1
ATOM 576 C C . ALA A 1 81 ? -6.228 10.504 7.059 1.00 95.94 81 ALA A C 1
ATOM 578 O O . ALA A 1 81 ? -5.260 11.253 6.968 1.00 95.94 81 ALA A O 1
ATOM 579 N N . ASP A 1 82 ? -6.516 9.859 8.181 1.00 97.44 82 ASP A N 1
ATOM 580 C CA . ASP A 1 82 ? -5.520 9.745 9.240 1.00 97.44 82 ASP A CA 1
ATOM 581 C C . ASP A 1 82 ? -4.605 8.564 8.929 1.00 97.44 82 ASP A C 1
ATOM 583 O O . ASP A 1 82 ? -5.068 7.491 8.536 1.00 97.44 82 ASP A O 1
ATOM 587 N N . VAL A 1 83 ? -3.309 8.749 9.144 1.00 97.88 83 VAL A N 1
ATOM 588 C CA . VAL A 1 83 ? -2.299 7.704 8.984 1.00 97.88 83 VAL A CA 1
ATOM 589 C C . VAL A 1 83 ? -1.779 7.327 10.360 1.00 97.88 83 VAL A C 1
ATOM 591 O O . VAL A 1 83 ? -1.436 8.198 11.159 1.00 97.88 83 VAL A O 1
ATOM 594 N N . MET A 1 84 ? -1.715 6.030 10.643 1.00 98.12 84 MET A N 1
ATOM 595 C CA . MET A 1 84 ? -1.043 5.470 11.814 1.00 98.12 84 MET A CA 1
ATOM 596 C C . MET A 1 84 ? 0.081 4.544 11.347 1.00 98.12 84 MET A C 1
ATOM 598 O O . MET A 1 84 ? -0.178 3.537 10.688 1.00 98.12 84 MET A O 1
ATOM 602 N N . THR A 1 85 ? 1.320 4.874 11.695 1.00 97.62 85 THR A N 1
ATOM 603 C CA . THR A 1 85 ? 2.516 4.122 11.293 1.00 97.62 85 THR A CA 1
ATOM 604 C C . THR A 1 85 ? 2.912 3.119 12.370 1.00 97.62 85 THR A C 1
ATOM 606 O O . THR A 1 85 ? 3.044 3.468 13.547 1.00 97.62 85 THR A O 1
ATOM 609 N N . TYR A 1 86 ? 3.141 1.881 11.949 1.00 96.62 86 TYR A N 1
ATOM 610 C CA . TYR A 1 86 ? 3.577 0.752 12.764 1.00 96.62 86 TYR A CA 1
ATOM 611 C C . TYR A 1 86 ? 4.822 0.100 12.142 1.00 96.62 86 TYR A C 1
ATOM 613 O O 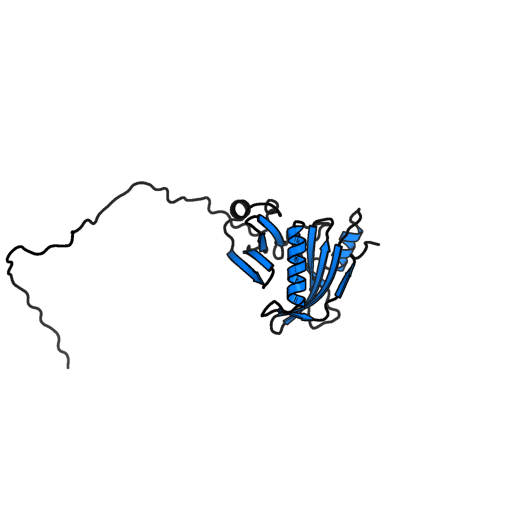. TYR A 1 86 ? 5.083 0.299 10.957 1.00 96.62 86 TYR A O 1
ATOM 621 N N . PRO A 1 87 ? 5.573 -0.733 12.887 1.00 95.44 87 PRO A N 1
ATOM 622 C CA . PRO A 1 87 ? 6.777 -1.370 12.354 1.00 95.44 87 PRO A CA 1
ATOM 623 C C . PRO A 1 87 ? 6.564 -2.200 11.079 1.00 95.44 87 PRO A C 1
ATOM 625 O O . PRO A 1 87 ? 7.483 -2.281 10.271 1.00 95.44 87 PRO A O 1
ATOM 628 N N . PHE A 1 88 ? 5.373 -2.783 10.884 1.00 95.38 88 PHE A N 1
ATOM 629 C CA . PHE A 1 88 ? 5.040 -3.580 9.696 1.00 95.38 88 PHE A CA 1
ATOM 630 C C . PHE A 1 88 ? 4.571 -2.754 8.485 1.00 95.38 88 PHE A C 1
ATOM 632 O O . PHE A 1 88 ? 4.470 -3.301 7.382 1.00 95.38 88 PHE A O 1
ATOM 639 N N . GLY A 1 89 ? 4.200 -1.483 8.690 1.00 96.94 89 GLY A N 1
ATOM 640 C CA . GLY A 1 89 ? 3.572 -0.647 7.668 1.00 96.94 89 GLY A CA 1
ATOM 641 C C . GLY A 1 89 ? 2.628 0.423 8.225 1.00 96.94 89 GLY A C 1
ATOM 642 O O . GLY A 1 89 ? 2.912 1.074 9.230 1.00 96.94 89 GLY A O 1
ATOM 643 N N . GLN A 1 90 ? 1.504 0.659 7.549 1.00 98.00 90 GLN A N 1
ATOM 644 C CA . GLN A 1 90 ? 0.611 1.789 7.832 1.00 98.00 90 GLN A CA 1
ATOM 645 C C . GLN A 1 90 ? -0.855 1.368 7.897 1.00 98.00 90 GLN A C 1
ATOM 647 O O . GLN A 1 90 ? -1.319 0.528 7.132 1.00 98.00 90 GLN A O 1
ATOM 652 N N . VAL A 1 91 ? -1.610 2.011 8.780 1.00 98.31 91 VAL A N 1
ATOM 653 C CA . VAL A 1 91 ? -3.066 1.895 8.872 1.00 98.31 91 VAL A CA 1
ATOM 654 C C . VAL A 1 91 ? -3.669 3.236 8.470 1.00 98.31 91 VAL A C 1
ATOM 656 O O . VAL A 1 91 ? -3.343 4.265 9.060 1.00 98.31 91 VAL A O 1
ATOM 659 N N . LEU A 1 92 ? -4.548 3.221 7.470 1.00 98.25 92 LEU A N 1
ATOM 660 C CA . LEU A 1 92 ? -5.268 4.397 6.988 1.00 98.25 92 LEU A CA 1
ATOM 661 C C . LEU A 1 92 ? -6.678 4.413 7.559 1.00 98.25 92 LEU A C 1
ATOM 663 O O . LEU A 1 92 ? -7.403 3.417 7.463 1.00 98.25 92 LEU A O 1
ATOM 667 N N . LEU A 1 93 ? -7.087 5.556 8.103 1.00 98.38 93 LEU A N 1
ATOM 668 C CA . LEU A 1 93 ? -8.407 5.748 8.680 1.00 98.38 93 LEU A CA 1
ATOM 669 C C . LEU A 1 93 ? -9.156 6.886 7.991 1.00 98.38 93 LEU A C 1
ATOM 671 O O . LEU A 1 93 ? -8.591 7.928 7.669 1.00 98.38 93 LEU A O 1
ATOM 675 N N . GLN A 1 94 ? -10.462 6.702 7.835 1.00 96.94 94 GLN A N 1
ATOM 676 C CA . GLN A 1 94 ? -11.404 7.775 7.537 1.00 96.94 94 GLN A CA 1
ATOM 677 C C . GLN A 1 94 ? -12.534 7.709 8.556 1.00 96.94 94 GLN A C 1
ATOM 679 O O . GLN A 1 94 ? -13.078 6.634 8.808 1.00 96.94 94 GLN A O 1
ATOM 684 N N . HIS A 1 95 ? -12.880 8.850 9.154 1.00 95.06 95 HIS A N 1
ATOM 685 C CA . HIS A 1 95 ? -13.917 8.931 10.190 1.00 95.06 95 HIS A CA 1
ATOM 686 C C . HIS A 1 95 ? -13.685 7.935 11.348 1.00 95.06 95 HIS A C 1
ATOM 688 O O . HIS A 1 95 ? -14.590 7.205 11.747 1.00 95.06 95 HIS A O 1
ATOM 694 N N . ASP A 1 96 ? -12.444 7.866 11.847 1.00 95.94 96 ASP A N 1
ATOM 695 C CA . ASP A 1 96 ? -12.001 6.972 12.935 1.00 95.94 96 ASP A CA 1
ATOM 696 C C . ASP A 1 96 ? -12.137 5.458 12.658 1.00 95.94 96 ASP A C 1
ATOM 698 O O . ASP A 1 96 ? -12.031 4.613 13.553 1.00 95.94 96 ASP A O 1
ATOM 702 N N . ARG A 1 97 ? -12.345 5.086 11.391 1.00 98.06 97 ARG A N 1
ATOM 703 C CA . ARG A 1 97 ? -12.467 3.699 10.938 1.00 98.06 97 ARG A CA 1
ATOM 704 C C . ARG A 1 97 ? -11.363 3.366 9.957 1.00 98.06 97 ARG A C 1
ATOM 706 O O . ARG A 1 97 ? -11.114 4.124 9.025 1.00 98.06 97 ARG A O 1
ATOM 713 N N . VAL A 1 98 ? -10.741 2.205 10.138 1.00 98.56 98 VAL A N 1
ATOM 714 C CA . VAL A 1 98 ? -9.744 1.687 9.201 1.00 98.56 98 VAL A CA 1
ATOM 715 C C . VAL A 1 98 ? -10.396 1.489 7.837 1.00 98.56 98 VAL A C 1
ATOM 717 O O . VAL A 1 98 ? -11.414 0.809 7.721 1.00 98.56 98 VAL A O 1
ATOM 720 N N . VAL A 1 99 ? -9.808 2.063 6.794 1.00 98.44 99 VAL A N 1
ATOM 721 C CA . VAL A 1 99 ? -10.231 1.848 5.403 1.00 98.44 99 VAL A CA 1
ATOM 722 C C . VAL A 1 99 ? -9.222 1.014 4.625 1.00 98.44 99 VAL A C 1
ATOM 724 O O . VAL A 1 99 ? -9.622 0.293 3.712 1.00 98.44 99 VAL A O 1
ATOM 727 N N . ALA A 1 100 ? -7.947 1.065 5.015 1.00 98.44 100 ALA A N 1
ATOM 728 C CA . ALA A 1 100 ? -6.881 0.271 4.425 1.00 98.44 100 ALA A CA 1
ATOM 729 C C . ALA A 1 100 ? -5.752 0.000 5.430 1.00 98.44 100 ALA A C 1
ATOM 731 O O . ALA A 1 100 ? -5.524 0.791 6.347 1.00 98.44 100 ALA A O 1
ATOM 732 N N . VAL A 1 101 ? -5.045 -1.112 5.241 1.00 98.38 101 VAL A N 1
ATOM 733 C CA . VAL A 1 101 ? -3.850 -1.491 6.000 1.00 98.38 101 VAL A CA 1
ATOM 734 C C . VAL A 1 101 ? -2.771 -1.903 5.011 1.00 98.38 101 VAL A C 1
ATOM 736 O O . VAL A 1 101 ? -2.915 -2.912 4.328 1.00 98.38 101 VAL A O 1
ATOM 739 N N . SER A 1 102 ? -1.715 -1.103 4.927 1.00 98.00 102 SER A N 1
ATOM 740 C CA . SER A 1 102 ? -0.531 -1.352 4.113 1.00 98.00 102 SER A CA 1
ATOM 741 C C . SER A 1 102 ? 0.506 -2.127 4.912 1.00 98.00 102 SER A C 1
ATOM 743 O O . SER A 1 102 ? 0.847 -1.747 6.032 1.00 98.00 102 SER A O 1
ATOM 745 N N . ILE A 1 103 ? 1.020 -3.195 4.316 1.00 98.12 103 ILE A N 1
ATOM 746 C CA . ILE A 1 103 ? 1.991 -4.116 4.900 1.00 98.12 103 ILE A CA 1
ATOM 747 C C . ILE A 1 103 ? 3.183 -4.167 3.947 1.00 98.12 103 ILE A C 1
ATOM 749 O O . ILE A 1 103 ? 3.061 -4.633 2.814 1.00 98.12 103 ILE A O 1
ATOM 753 N N . ASN A 1 104 ? 4.320 -3.646 4.393 1.00 96.50 104 ASN A N 1
ATOM 754 C CA . ASN A 1 104 ? 5.554 -3.554 3.604 1.00 96.50 104 ASN A CA 1
ATOM 755 C C . ASN A 1 104 ? 6.797 -4.024 4.376 1.00 96.50 104 ASN A C 1
ATOM 757 O O . ASN A 1 104 ? 7.879 -4.111 3.805 1.00 96.50 104 ASN A O 1
ATOM 761 N N . ASN A 1 105 ? 6.647 -4.358 5.659 1.00 95.19 105 ASN A N 1
ATOM 762 C CA . ASN A 1 105 ? 7.739 -4.814 6.510 1.00 95.19 105 ASN A CA 1
ATOM 763 C C . ASN A 1 105 ? 7.281 -5.931 7.463 1.00 95.19 105 ASN A C 1
ATOM 765 O O . ASN A 1 105 ? 7.464 -5.866 8.677 1.00 95.19 105 ASN A O 1
ATOM 769 N N . ASP A 1 106 ? 6.648 -6.956 6.895 1.00 95.12 106 ASP A N 1
ATOM 770 C CA . ASP A 1 106 ? 6.301 -8.195 7.590 1.00 95.12 106 ASP A CA 1
ATOM 771 C C . ASP A 1 106 ? 6.593 -9.398 6.672 1.00 95.12 106 ASP A C 1
ATOM 773 O O . ASP A 1 106 ? 5.845 -9.632 5.717 1.00 95.12 106 ASP A O 1
ATOM 777 N N . PRO A 1 107 ? 7.686 -10.146 6.912 1.00 90.31 107 PRO A N 1
ATOM 778 C CA . PRO A 1 107 ? 8.071 -11.279 6.072 1.00 90.31 107 PRO A CA 1
ATOM 779 C C . PRO A 1 107 ? 7.168 -12.507 6.258 1.00 90.31 107 PRO A C 1
ATOM 781 O O . PRO A 1 107 ? 7.173 -13.400 5.404 1.00 90.31 107 PRO A O 1
ATOM 784 N N . ASP A 1 108 ? 6.388 -12.565 7.338 1.00 93.69 108 ASP A N 1
ATOM 785 C CA . ASP A 1 108 ? 5.515 -13.695 7.664 1.00 93.69 108 ASP A CA 1
ATOM 786 C C . ASP A 1 108 ? 4.100 -13.495 7.113 1.00 93.69 108 ASP A C 1
ATOM 788 O O . ASP A 1 108 ? 3.361 -14.462 6.909 1.00 93.69 108 ASP A O 1
ATOM 792 N N . TYR A 1 109 ? 3.729 -12.254 6.791 1.00 95.31 109 TYR A N 1
ATOM 793 C CA . TYR A 1 109 ? 2.441 -11.956 6.185 1.00 95.31 109 TYR A CA 1
ATOM 794 C C . TYR A 1 109 ? 2.261 -12.651 4.826 1.00 95.31 109 TYR A C 1
ATOM 796 O O . TYR A 1 109 ? 3.139 -12.647 3.955 1.00 95.31 109 TYR A O 1
ATOM 804 N N . ARG A 1 110 ? 1.078 -13.238 4.631 1.00 94.00 110 ARG A N 1
ATOM 805 C CA . ARG A 1 110 ? 0.626 -13.826 3.367 1.00 94.00 110 ARG A CA 1
ATOM 806 C C . ARG A 1 110 ? -0.739 -13.245 3.022 1.00 94.00 110 ARG A C 1
ATOM 808 O O . ARG A 1 110 ? -1.706 -13.449 3.751 1.00 94.00 110 ARG A O 1
ATOM 815 N N . GLY A 1 111 ? -0.796 -12.508 1.920 1.00 91.25 111 GLY A N 1
ATOM 816 C CA . GLY A 1 111 ? -2.017 -11.947 1.361 1.00 91.25 111 GLY A CA 1
ATOM 817 C C . GLY A 1 111 ? -2.780 -12.937 0.474 1.00 91.25 111 GLY A C 1
ATOM 818 O O . GLY A 1 111 ? -2.456 -14.130 0.424 1.00 91.25 111 GLY A O 1
ATOM 819 N N . PRO A 1 112 ? -3.791 -12.446 -0.263 1.00 87.50 112 PRO A N 1
ATOM 820 C CA . PRO A 1 112 ? -4.544 -13.257 -1.213 1.00 87.50 112 PRO A CA 1
ATOM 821 C C . PRO A 1 112 ? -3.639 -13.951 -2.237 1.00 87.50 112 PRO A C 1
ATOM 823 O O . PRO A 1 112 ? -2.608 -13.412 -2.641 1.00 87.50 112 PRO A O 1
ATOM 826 N N . ALA A 1 113 ? -4.009 -15.178 -2.617 1.00 86.31 113 ALA A N 1
ATOM 827 C CA . ALA A 1 113 ? -3.195 -16.077 -3.443 1.00 86.31 113 ALA A CA 1
ATOM 828 C C . ALA A 1 113 ? -1.775 -16.364 -2.894 1.00 86.31 113 ALA A C 1
ATOM 830 O O . ALA A 1 113 ? -0.924 -16.869 -3.617 1.00 86.31 113 ALA A O 1
ATOM 831 N N . GLY A 1 114 ? -1.509 -16.081 -1.614 1.00 91.50 114 GLY A N 1
ATOM 832 C CA . GLY A 1 114 ? -0.196 -16.283 -1.000 1.00 91.50 114 GLY A CA 1
ATOM 833 C C . GLY A 1 114 ? 0.813 -15.171 -1.290 1.00 91.50 114 GLY A C 1
ATOM 834 O O . GLY A 1 114 ? 1.990 -15.356 -0.989 1.00 91.50 114 GLY A O 1
ATOM 835 N N . ALA A 1 115 ? 0.376 -14.033 -1.846 1.00 93.06 115 ALA A N 1
ATOM 836 C CA . ALA A 1 115 ? 1.240 -12.884 -2.108 1.00 93.06 115 ALA A CA 1
ATOM 837 C C . ALA A 1 115 ? 1.998 -12.448 -0.840 1.00 93.06 115 ALA A C 1
ATOM 839 O O . ALA A 1 115 ? 1.417 -12.361 0.243 1.00 93.06 115 ALA A O 1
ATOM 840 N N . SER A 1 116 ? 3.286 -12.143 -0.969 1.00 96.06 116 SER A N 1
ATOM 841 C CA . SER A 1 116 ? 4.132 -11.679 0.137 1.00 96.06 116 SER A CA 1
ATOM 842 C C . SER A 1 116 ? 5.108 -10.610 -0.340 1.00 96.06 116 SER A C 1
ATOM 844 O O . SER A 1 116 ? 5.481 -10.589 -1.513 1.00 96.06 116 SER A O 1
ATOM 846 N N . VAL A 1 117 ? 5.560 -9.749 0.573 1.00 95.31 117 VAL A N 1
ATOM 847 C CA . VAL A 1 117 ? 6.629 -8.779 0.286 1.00 95.31 117 VAL A CA 1
ATOM 848 C C . VAL A 1 117 ? 7.875 -9.524 -0.209 1.00 95.31 117 VAL A C 1
ATOM 850 O O . VAL A 1 117 ? 8.219 -10.590 0.304 1.00 95.31 117 VAL A O 1
ATOM 853 N N . GLY A 1 118 ? 8.515 -8.992 -1.250 1.00 95.06 118 GLY A N 1
ATOM 854 C CA . GLY A 1 118 ? 9.682 -9.586 -1.905 1.00 95.06 118 GLY A CA 1
ATOM 855 C C . GLY A 1 118 ? 9.373 -10.657 -2.958 1.00 95.06 118 GLY A C 1
ATOM 856 O O . GLY A 1 118 ? 10.283 -11.045 -3.688 1.00 95.06 118 GLY A O 1
ATOM 857 N N . MET A 1 119 ? 8.120 -11.112 -3.088 1.00 96.12 119 MET A N 1
ATOM 858 C CA . MET A 1 119 ? 7.710 -12.017 -4.170 1.00 96.12 119 MET A CA 1
ATOM 859 C C . MET A 1 119 ? 7.939 -11.349 -5.533 1.00 96.12 119 MET A C 1
ATOM 861 O O . MET A 1 119 ? 7.585 -10.182 -5.708 1.00 96.12 119 MET A O 1
ATOM 865 N N . SER A 1 120 ? 8.513 -12.066 -6.503 1.00 95.94 120 SER A N 1
ATOM 866 C CA . SER A 1 120 ? 8.705 -11.515 -7.850 1.00 95.94 120 SER A CA 1
ATOM 867 C C . SER A 1 120 ? 7.373 -11.358 -8.587 1.00 95.94 120 SER A C 1
ATOM 869 O O . SER A 1 120 ? 6.395 -12.055 -8.302 1.00 95.94 120 SER A O 1
ATOM 871 N N . GLU A 1 121 ? 7.328 -10.474 -9.582 1.00 93.94 121 GLU A N 1
ATOM 872 C CA . GLU A 1 121 ? 6.134 -10.301 -10.415 1.00 93.94 121 GLU A CA 1
ATOM 873 C C . GLU A 1 121 ? 5.686 -11.615 -11.080 1.00 93.94 121 GLU A C 1
ATOM 875 O O . GLU A 1 121 ? 4.489 -11.891 -11.153 1.00 93.94 121 GLU A O 1
ATOM 880 N N . ASP A 1 122 ? 6.623 -12.452 -11.528 1.00 93.06 122 ASP A N 1
ATOM 881 C CA . ASP A 1 122 ? 6.299 -13.733 -12.166 1.00 93.06 122 ASP A CA 1
ATOM 882 C C . ASP A 1 122 ? 5.724 -14.748 -11.172 1.00 93.06 122 ASP A C 1
ATOM 884 O O . ASP A 1 122 ? 4.764 -15.451 -11.494 1.00 93.06 122 ASP A O 1
ATOM 888 N N . GLN A 1 123 ? 6.248 -14.786 -9.942 1.00 94.75 123 GLN A N 1
ATOM 889 C CA . GLN A 1 123 ? 5.674 -15.595 -8.865 1.00 94.75 123 GLN A CA 1
ATOM 890 C C . GLN A 1 123 ? 4.253 -15.135 -8.527 1.00 94.75 123 GLN A C 1
ATOM 892 O O . GLN A 1 123 ? 3.358 -15.968 -8.381 1.00 94.75 123 GLN A O 1
ATOM 897 N N . LEU A 1 124 ? 4.023 -13.820 -8.470 1.00 92.88 124 LEU A N 1
ATOM 898 C CA . LEU A 1 124 ? 2.699 -13.256 -8.216 1.00 92.88 124 LEU A CA 1
ATOM 899 C C . LEU A 1 124 ? 1.712 -13.590 -9.345 1.00 92.88 124 LEU A C 1
ATOM 901 O O . LEU A 1 124 ? 0.585 -14.010 -9.081 1.00 92.88 124 LEU A O 1
ATOM 905 N N . LYS A 1 125 ? 2.134 -13.462 -10.609 1.00 89.56 125 LYS A N 1
ATOM 906 C CA . LYS A 1 125 ? 1.324 -13.856 -11.775 1.00 89.56 125 LYS A CA 1
ATOM 907 C C . LYS A 1 125 ? 0.956 -15.336 -11.726 1.00 89.56 125 LYS A C 1
ATOM 909 O O . LYS A 1 125 ? -0.207 -15.675 -11.933 1.00 89.56 125 LYS A O 1
ATOM 914 N N . ALA A 1 126 ? 1.920 -16.205 -11.422 1.00 90.19 126 ALA A N 1
ATOM 915 C CA . ALA A 1 126 ? 1.677 -17.637 -11.281 1.00 90.19 126 ALA A CA 1
ATOM 916 C C . ALA A 1 126 ? 0.693 -17.939 -10.137 1.00 90.19 126 ALA A C 1
ATOM 918 O O . ALA A 1 126 ? -0.219 -18.749 -10.306 1.00 90.19 126 ALA A O 1
ATOM 919 N N . ALA A 1 127 ? 0.824 -17.247 -9.002 1.00 89.50 127 ALA A N 1
ATOM 920 C CA . ALA A 1 127 ? -0.090 -17.369 -7.871 1.00 89.50 127 ALA A CA 1
ATOM 921 C C . ALA A 1 127 ? -1.529 -16.960 -8.233 1.00 89.50 127 ALA A C 1
ATOM 923 O O . ALA A 1 127 ? -2.479 -17.679 -7.914 1.00 89.50 127 ALA A O 1
ATOM 924 N N . PHE A 1 128 ? -1.705 -15.854 -8.963 1.00 86.94 128 PHE A N 1
ATOM 925 C CA . PHE A 1 128 ? -3.022 -15.439 -9.451 1.00 86.94 128 PHE A CA 1
ATOM 926 C C . PHE A 1 128 ? -3.614 -16.395 -10.482 1.00 86.94 128 PHE A C 1
ATOM 928 O O . PHE A 1 128 ? -4.812 -16.662 -10.421 1.00 86.94 128 PHE A O 1
ATOM 935 N N . ALA A 1 129 ? -2.799 -16.941 -11.386 1.00 85.31 129 ALA A N 1
ATOM 936 C CA . ALA A 1 129 ? -3.251 -17.933 -12.359 1.00 85.31 129 ALA A CA 1
ATOM 937 C C . ALA A 1 129 ? -3.696 -19.248 -11.691 1.00 85.31 129 ALA A C 1
ATOM 939 O O . ALA A 1 129 ? -4.637 -19.894 -12.148 1.00 85.31 129 ALA A O 1
ATOM 940 N N . ALA A 1 130 ? -3.055 -19.635 -10.584 1.00 86.19 130 ALA A N 1
ATOM 941 C CA . ALA A 1 130 ? -3.431 -20.819 -9.815 1.00 86.19 130 ALA A CA 1
ATOM 942 C C . ALA A 1 130 ? -4.721 -20.628 -8.991 1.00 86.19 130 ALA A C 1
ATOM 944 O O . ALA A 1 130 ? -5.373 -21.612 -8.623 1.00 86.19 130 ALA A O 1
ATOM 945 N N . HIS A 1 131 ? -5.107 -19.383 -8.689 1.00 81.31 131 HIS A N 1
ATOM 946 C CA . HIS A 1 131 ? -6.308 -19.105 -7.911 1.00 81.31 131 HIS A CA 1
ATOM 947 C C . HIS A 1 131 ? -7.570 -19.341 -8.747 1.00 81.31 131 HIS A C 1
ATOM 949 O O . HIS A 1 131 ? -7.791 -18.729 -9.789 1.00 81.31 131 HIS A O 1
ATOM 955 N N . ARG A 1 132 ? -8.469 -20.199 -8.256 1.00 75.56 132 ARG A N 1
ATOM 956 C CA . ARG A 1 132 ? -9.753 -20.449 -8.922 1.00 75.56 132 ARG A CA 1
ATOM 957 C C . ARG A 1 132 ? -10.688 -19.257 -8.715 1.00 75.56 132 ARG A C 1
ATOM 959 O O . ARG A 1 132 ? -10.919 -18.855 -7.579 1.00 75.56 132 ARG A O 1
ATOM 966 N N . GLY A 1 133 ? -11.249 -18.717 -9.794 1.00 78.25 133 GLY A N 1
ATOM 967 C CA . GLY A 1 133 ? -12.274 -17.670 -9.741 1.00 78.25 133 GLY A CA 1
ATOM 968 C C . GLY A 1 133 ? -12.000 -16.500 -10.681 1.00 78.25 133 GLY A C 1
ATOM 969 O O . GLY A 1 133 ? -10.865 -16.239 -11.067 1.00 78.25 133 GLY A O 1
ATOM 970 N N . LYS A 1 134 ? -13.062 -15.784 -11.063 1.00 82.62 134 LYS A N 1
ATOM 971 C CA . LYS A 1 134 ? -12.929 -14.556 -11.853 1.00 82.62 134 LYS A CA 1
ATOM 972 C C . LYS A 1 134 ? -12.471 -13.421 -10.941 1.00 82.62 134 LYS A C 1
ATOM 974 O O . LYS A 1 134 ? -13.149 -13.105 -9.965 1.00 82.62 134 LYS A O 1
ATOM 979 N N . ARG A 1 135 ? -11.345 -12.805 -11.291 1.00 85.38 135 ARG A N 1
ATOM 980 C CA . ARG A 1 135 ? -10.812 -11.609 -10.630 1.00 85.38 135 ARG A CA 1
ATOM 981 C C . ARG A 1 135 ? -11.148 -10.367 -11.447 1.00 85.38 135 ARG A C 1
ATOM 983 O O . ARG A 1 135 ? -11.355 -10.457 -12.658 1.00 85.38 135 ARG A O 1
ATOM 990 N N . SER A 1 136 ? -11.249 -9.227 -10.780 1.00 89.94 136 SER A N 1
ATOM 991 C CA . SER A 1 136 ? -11.626 -7.960 -11.402 1.00 89.94 136 SER A CA 1
ATOM 992 C C . SER A 1 136 ? -10.797 -6.815 -10.846 1.00 89.94 136 SER A C 1
ATOM 994 O O . SER A 1 136 ? -10.332 -6.878 -9.712 1.00 89.94 136 SER A O 1
ATOM 996 N N . GLY A 1 137 ? -10.642 -5.758 -11.640 1.00 91.44 137 GLY A N 1
ATOM 997 C CA . GLY A 1 137 ? -9.863 -4.595 -11.253 1.00 91.44 137 GLY A CA 1
ATOM 998 C C . GLY A 1 137 ? -9.082 -3.997 -12.411 1.00 91.44 137 GLY A C 1
ATOM 999 O O . GLY A 1 137 ? -9.531 -4.036 -13.558 1.00 91.44 137 GLY A O 1
ATOM 1000 N N . HIS A 1 138 ? -7.923 -3.436 -12.097 1.00 93.19 138 HIS A N 1
ATOM 1001 C CA . HIS A 1 138 ? -7.013 -2.848 -13.073 1.00 93.19 138 HIS A CA 1
ATOM 1002 C C . HIS A 1 138 ? -5.579 -2.863 -12.548 1.00 93.19 138 HIS A C 1
ATOM 1004 O O . HIS A 1 138 ? -5.330 -3.204 -11.386 1.00 93.19 138 HIS A O 1
ATOM 1010 N N . ARG A 1 139 ? -4.643 -2.516 -13.423 1.00 93.38 139 ARG A N 1
ATOM 1011 C CA . ARG A 1 139 ? -3.242 -2.338 -13.084 1.00 93.38 139 ARG A CA 1
ATOM 1012 C C . ARG A 1 139 ? -2.779 -0.978 -13.579 1.00 93.38 139 ARG A C 1
ATOM 1014 O O . ARG A 1 139 ? -2.902 -0.687 -14.763 1.00 93.38 139 ARG A O 1
ATOM 1021 N N . ASP A 1 140 ? -2.172 -0.210 -12.692 1.00 94.12 140 ASP A N 1
ATOM 1022 C CA . ASP A 1 140 ? -1.488 1.024 -13.042 1.00 94.12 140 ASP A CA 1
ATOM 1023 C C . ASP A 1 140 ? 0.017 0.762 -13.122 1.00 94.12 140 ASP A C 1
ATOM 1025 O O . ASP A 1 140 ? 0.578 0.024 -12.318 1.00 94.12 140 ASP A O 1
ATOM 1029 N N . SER A 1 141 ? 0.688 1.338 -14.111 1.00 93.38 141 SER A N 1
ATOM 1030 C CA . SER A 1 141 ? 2.147 1.319 -14.239 1.00 93.38 141 SER A CA 1
ATOM 1031 C C . SER A 1 141 ? 2.637 2.744 -14.430 1.00 93.38 141 SER A C 1
ATOM 1033 O O . SER A 1 141 ? 2.057 3.494 -15.213 1.00 93.38 141 SER A O 1
ATOM 1035 N N . TYR A 1 142 ? 3.676 3.134 -13.702 1.00 92.56 142 TYR A N 1
ATOM 1036 C CA . TYR A 1 142 ? 4.191 4.497 -13.731 1.00 92.56 142 TYR A CA 1
ATOM 1037 C C . TYR A 1 142 ? 5.612 4.576 -13.175 1.00 92.56 142 TYR A C 1
ATOM 1039 O O . TYR A 1 142 ? 6.105 3.629 -12.573 1.00 92.56 142 TYR A O 1
ATOM 1047 N N . VAL A 1 143 ? 6.284 5.710 -13.365 1.00 90.62 143 VAL A N 1
ATOM 1048 C CA . VAL A 1 143 ? 7.565 6.007 -12.708 1.00 90.62 143 VAL A CA 1
ATOM 1049 C C . VAL A 1 143 ? 7.317 7.055 -11.636 1.00 90.62 143 VAL A C 1
ATOM 1051 O O . VAL A 1 143 ? 7.013 8.203 -11.964 1.00 90.62 143 VAL A O 1
ATOM 1054 N N . ALA A 1 144 ? 7.421 6.663 -10.367 1.00 88.06 144 ALA A N 1
ATOM 1055 C CA . ALA A 1 144 ? 7.420 7.594 -9.247 1.00 88.06 144 ALA A CA 1
ATOM 1056 C C . ALA A 1 144 ? 8.778 8.292 -9.179 1.00 88.06 144 ALA A C 1
ATOM 1058 O O . ALA A 1 144 ? 9.815 7.641 -9.259 1.00 88.06 144 ALA A O 1
ATOM 1059 N N . ILE A 1 145 ? 8.780 9.612 -9.042 1.00 85.12 145 ILE A N 1
ATOM 1060 C CA . ILE A 1 145 ? 10.001 10.396 -8.886 1.00 85.12 145 ILE A CA 1
ATOM 1061 C C . ILE A 1 145 ? 9.892 11.153 -7.574 1.00 85.12 145 ILE A C 1
ATOM 1063 O O . ILE A 1 145 ? 9.121 12.111 -7.473 1.00 85.12 145 ILE A O 1
ATOM 1067 N N . GLU A 1 146 ? 10.666 10.718 -6.587 1.00 83.56 146 GLU A N 1
ATOM 1068 C CA . GLU A 1 146 ? 10.788 11.370 -5.289 1.00 83.56 146 GLU A CA 1
ATOM 1069 C C . GLU A 1 146 ? 12.173 12.011 -5.191 1.00 83.56 146 GLU A C 1
ATOM 1071 O O . GLU A 1 146 ? 13.206 11.333 -5.198 1.00 83.56 146 GLU A O 1
ATOM 1076 N N . LYS A 1 147 ? 12.210 13.347 -5.128 1.00 81.19 147 LYS A N 1
ATOM 1077 C CA . LYS A 1 147 ? 13.448 14.140 -5.241 1.00 81.19 147 LYS A CA 1
ATOM 1078 C C . LYS A 1 147 ? 14.211 13.810 -6.537 1.00 81.19 147 LYS A C 1
ATOM 1080 O O . LYS A 1 147 ? 13.811 14.251 -7.610 1.00 81.19 147 LYS A O 1
ATOM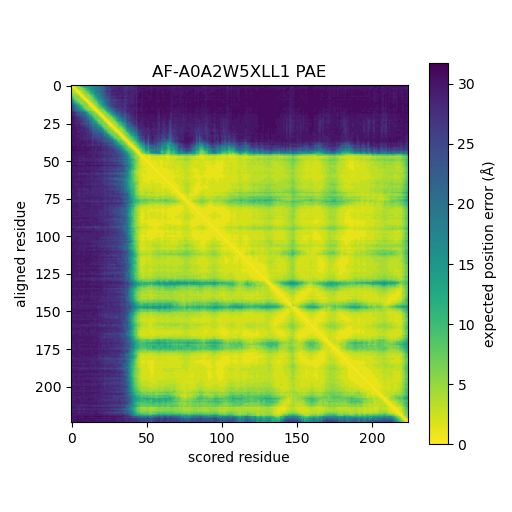 1085 N N . THR A 1 148 ? 15.313 13.066 -6.439 1.00 73.75 148 THR A N 1
ATOM 1086 C CA . THR A 1 148 ? 16.156 12.627 -7.565 1.00 73.75 148 THR A CA 1
ATOM 1087 C C . THR A 1 148 ? 16.030 11.136 -7.858 1.00 73.75 148 THR A C 1
ATOM 1089 O O . THR A 1 148 ? 16.653 10.656 -8.800 1.00 73.75 148 THR A O 1
ATOM 1092 N N . ASN A 1 149 ? 15.275 10.395 -7.044 1.00 80.62 149 ASN A N 1
ATOM 1093 C CA . ASN A 1 149 ? 15.128 8.957 -7.192 1.00 80.62 149 ASN A CA 1
ATOM 1094 C C . ASN A 1 149 ? 13.914 8.676 -8.060 1.00 80.62 149 ASN A C 1
ATOM 1096 O O . ASN A 1 149 ? 12.788 9.009 -7.693 1.00 80.62 149 ASN A O 1
ATOM 1100 N N . GLU A 1 150 ? 14.155 8.053 -9.202 1.00 86.94 150 GLU A N 1
ATOM 1101 C CA . GLU A 1 150 ? 13.096 7.453 -9.996 1.00 86.94 150 GLU A CA 1
ATOM 1102 C C . GLU A 1 150 ? 12.839 6.042 -9.470 1.00 86.94 150 GLU A C 1
ATOM 1104 O O . GLU A 1 150 ? 13.734 5.390 -8.936 1.00 86.94 150 GLU A O 1
ATOM 1109 N N . THR A 1 151 ? 11.608 5.563 -9.548 1.00 88.06 151 THR A N 1
ATOM 1110 C CA . THR A 1 151 ? 11.240 4.195 -9.190 1.00 88.06 151 THR A CA 1
ATOM 1111 C C . THR A 1 151 ? 10.093 3.777 -10.097 1.00 88.06 151 THR A C 1
ATOM 1113 O O . THR A 1 151 ? 8.975 4.271 -9.948 1.00 88.06 151 THR A O 1
ATOM 1116 N N . PRO A 1 152 ? 10.354 2.906 -11.083 1.00 92.56 152 PRO A N 1
ATOM 1117 C CA . PRO A 1 152 ? 9.294 2.245 -11.819 1.00 92.56 152 PRO A CA 1
ATOM 1118 C C . PRO A 1 152 ? 8.435 1.419 -10.858 1.00 92.56 152 PRO A C 1
ATOM 1120 O O . PRO A 1 152 ? 8.942 0.563 -10.129 1.00 92.56 152 PRO A O 1
ATOM 1123 N N . THR A 1 153 ? 7.132 1.664 -10.893 1.00 92.81 153 THR A N 1
ATOM 1124 C CA . THR A 1 153 ? 6.133 1.087 -9.997 1.00 92.81 153 THR A CA 1
ATOM 1125 C C . THR A 1 153 ? 4.984 0.497 -10.808 1.00 92.81 153 THR A C 1
ATOM 1127 O O . THR A 1 153 ? 4.635 0.986 -11.888 1.00 92.81 153 THR A O 1
ATOM 1130 N N . ARG A 1 154 ? 4.403 -0.590 -10.300 1.00 93.62 154 ARG A N 1
ATOM 1131 C CA . ARG A 1 154 ? 3.197 -1.227 -10.833 1.00 93.62 154 ARG A CA 1
ATOM 1132 C C . ARG A 1 154 ? 2.233 -1.477 -9.680 1.00 93.62 154 ARG A C 1
ATOM 1134 O O . ARG A 1 154 ? 2.544 -2.271 -8.800 1.00 93.62 154 ARG A O 1
ATOM 1141 N N . ASP A 1 155 ? 1.064 -0.859 -9.725 1.00 94.19 155 ASP A N 1
ATOM 1142 C CA . ASP A 1 155 ? 0.007 -1.034 -8.734 1.00 94.19 155 ASP A CA 1
ATOM 1143 C C . ASP A 1 155 ? -1.063 -1.960 -9.302 1.00 94.19 155 ASP A C 1
ATOM 1145 O O . ASP A 1 155 ? -1.681 -1.665 -10.323 1.00 94.19 155 ASP A O 1
ATOM 1149 N N . ILE A 1 156 ? -1.298 -3.093 -8.652 1.00 94.06 156 ILE A N 1
ATOM 1150 C CA . ILE A 1 156 ? -2.355 -4.037 -9.013 1.00 94.06 156 ILE A CA 1
ATOM 1151 C C . ILE A 1 156 ? -3.526 -3.823 -8.058 1.00 94.06 156 ILE A C 1
ATOM 1153 O O . ILE A 1 156 ? -3.396 -4.079 -6.864 1.00 94.06 156 ILE A O 1
ATOM 1157 N N . TYR A 1 157 ? -4.677 -3.395 -8.576 1.00 94.19 157 TYR A N 1
ATOM 1158 C CA . TYR A 1 157 ? -5.891 -3.155 -7.795 1.00 94.19 157 TYR A CA 1
ATOM 1159 C C . TYR A 1 157 ? -6.879 -4.294 -7.966 1.00 94.19 157 TYR A C 1
ATOM 1161 O O . TYR A 1 157 ? -7.623 -4.329 -8.947 1.00 94.19 157 TYR A O 1
ATOM 1169 N N . ASP A 1 158 ? -6.901 -5.210 -7.009 1.00 92.25 158 ASP A N 1
ATOM 1170 C CA . ASP A 1 158 ? -7.806 -6.346 -6.997 1.00 92.25 158 ASP A CA 1
ATOM 1171 C C . ASP A 1 158 ? -9.114 -6.004 -6.288 1.00 92.25 158 ASP A C 1
ATOM 1173 O O . ASP A 1 158 ? -9.191 -5.906 -5.061 1.00 92.25 158 ASP A O 1
ATOM 1177 N N . MET A 1 159 ? -10.173 -5.836 -7.072 1.00 91.81 159 MET A N 1
ATOM 1178 C CA . MET A 1 159 ? -11.501 -5.531 -6.544 1.00 91.81 159 MET A CA 1
ATOM 1179 C C . MET A 1 159 ? -12.219 -6.766 -5.995 1.00 91.81 159 MET A C 1
ATOM 1181 O O . MET A 1 159 ? -13.221 -6.606 -5.298 1.00 91.81 159 MET A O 1
ATOM 1185 N N . THR A 1 160 ? -11.750 -7.974 -6.320 1.00 89.81 160 THR A N 1
ATOM 1186 C CA . THR A 1 160 ? -12.357 -9.231 -5.873 1.00 89.81 160 THR A CA 1
ATOM 1187 C C . THR A 1 160 ? -11.962 -9.539 -4.433 1.00 89.81 160 THR A C 1
ATOM 1189 O O . THR A 1 160 ? -12.842 -9.827 -3.627 1.00 89.81 160 THR A O 1
ATOM 1192 N N . ASP A 1 161 ? -10.675 -9.406 -4.103 1.00 90.38 161 ASP A N 1
ATOM 1193 C CA . ASP A 1 161 ? -10.157 -9.634 -2.742 1.00 90.38 161 ASP A CA 1
ATOM 1194 C C . ASP A 1 161 ? -9.930 -8.330 -1.951 1.00 90.38 161 ASP A C 1
ATOM 1196 O O . ASP A 1 161 ? -9.362 -8.349 -0.859 1.00 90.38 161 ASP A O 1
ATOM 1200 N N . HIS A 1 162 ? -10.348 -7.189 -2.513 1.00 93.94 162 HIS A N 1
ATOM 1201 C CA . HIS A 1 162 ? -10.130 -5.835 -1.988 1.00 93.94 162 HIS A CA 1
ATOM 1202 C C . HIS A 1 162 ? -8.687 -5.588 -1.528 1.00 93.94 162 HIS A C 1
ATOM 1204 O O . HIS A 1 162 ? -8.435 -5.071 -0.436 1.00 93.94 162 HIS A O 1
ATOM 1210 N N . VAL A 1 163 ? -7.730 -5.931 -2.389 1.00 94.81 163 VAL A N 1
ATOM 1211 C CA . VAL A 1 163 ? -6.301 -5.743 -2.131 1.00 94.81 163 VAL A CA 1
ATOM 1212 C C . VAL A 1 163 ? -5.672 -4.868 -3.213 1.00 94.81 163 VAL A C 1
ATOM 1214 O O . VAL A 1 163 ? -5.988 -4.991 -4.391 1.00 94.81 163 VAL A O 1
ATOM 1217 N N . MET A 1 164 ? -4.772 -3.976 -2.816 1.00 96.44 164 MET A N 1
ATOM 1218 C CA . MET A 1 164 ? -3.819 -3.334 -3.717 1.00 96.44 164 MET A CA 1
ATOM 1219 C C . 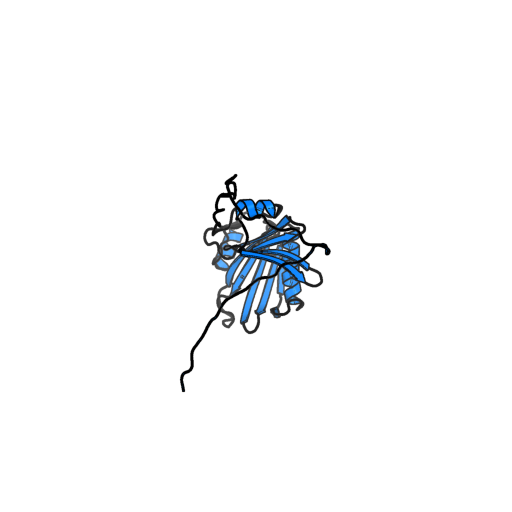MET A 1 164 ? -2.445 -3.961 -3.481 1.00 96.44 164 MET A C 1
ATOM 1221 O O . MET A 1 164 ? -2.022 -4.094 -2.335 1.00 96.44 164 MET A O 1
ATOM 1225 N N . ILE A 1 165 ? -1.744 -4.344 -4.542 1.00 96.12 165 ILE A N 1
ATOM 1226 C CA . ILE A 1 165 ? -0.373 -4.855 -4.464 1.00 96.12 165 ILE A CA 1
ATOM 1227 C C . ILE A 1 165 ? 0.518 -3.925 -5.270 1.00 96.12 165 ILE A C 1
ATOM 1229 O O . ILE A 1 165 ? 0.336 -3.784 -6.476 1.00 96.12 165 ILE A O 1
ATOM 1233 N N . GLU A 1 166 ? 1.465 -3.295 -4.591 1.00 95.69 166 GLU A N 1
ATOM 1234 C CA . GLU A 1 166 ? 2.483 -2.455 -5.209 1.00 95.69 166 GLU A CA 1
ATOM 1235 C C . GLU A 1 166 ? 3.702 -3.321 -5.528 1.00 95.69 166 GLU A C 1
ATOM 1237 O O . GLU A 1 166 ? 4.190 -4.079 -4.681 1.00 95.69 166 GLU A O 1
ATOM 1242 N N . LEU A 1 167 ? 4.192 -3.213 -6.758 1.00 95.44 167 LEU A N 1
ATOM 1243 C CA . LEU A 1 167 ? 5.481 -3.737 -7.168 1.00 95.44 167 LEU A CA 1
ATOM 1244 C C . LEU A 1 167 ? 6.406 -2.579 -7.512 1.00 95.44 167 LEU A C 1
ATOM 1246 O O . LEU A 1 167 ? 6.016 -1.669 -8.242 1.00 95.44 167 LEU A O 1
ATOM 1250 N N . ALA A 1 168 ? 7.654 -2.671 -7.074 1.00 94.38 168 ALA A N 1
ATOM 1251 C CA . ALA A 1 168 ? 8.707 -1.732 -7.432 1.00 94.38 168 ALA A CA 1
ATOM 1252 C C . ALA A 1 168 ? 9.820 -2.463 -8.188 1.00 94.38 168 ALA A C 1
ATOM 1254 O O . ALA A 1 168 ? 10.133 -3.622 -7.891 1.00 94.38 168 ALA A O 1
ATOM 1255 N N . ALA A 1 169 ? 10.414 -1.793 -9.174 1.00 93.56 169 ALA A N 1
ATOM 1256 C CA . ALA A 1 169 ? 11.618 -2.293 -9.823 1.00 93.56 169 ALA A CA 1
ATOM 1257 C C . ALA A 1 169 ? 12.790 -2.295 -8.831 1.00 93.56 169 ALA A C 1
ATOM 1259 O O . ALA A 1 169 ? 13.004 -1.323 -8.106 1.00 93.56 169 ALA A O 1
ATOM 1260 N N . ALA A 1 170 ? 13.583 -3.368 -8.833 1.00 86.00 170 ALA A N 1
ATOM 1261 C CA . ALA A 1 170 ? 14.755 -3.494 -7.961 1.00 86.00 170 ALA A CA 1
ATOM 1262 C C . ALA A 1 170 ? 15.843 -2.439 -8.249 1.00 86.00 170 ALA A C 1
ATOM 1264 O O . ALA A 1 170 ? 16.651 -2.123 -7.377 1.00 86.00 170 ALA A O 1
ATOM 1265 N N . ASN A 1 171 ? 15.874 -1.904 -9.473 1.00 82.19 171 ASN A N 1
ATOM 1266 C CA . ASN A 1 171 ? 16.773 -0.836 -9.887 1.00 82.19 171 ASN A CA 1
ATOM 1267 C C . ASN A 1 171 ? 16.072 0.064 -10.911 1.00 82.19 171 ASN A C 1
ATOM 1269 O O . ASN A 1 171 ? 15.647 -0.398 -11.962 1.00 82.19 171 ASN A O 1
ATOM 1273 N N . ALA A 1 172 ? 15.978 1.357 -10.620 1.00 77.44 172 ALA A N 1
ATOM 1274 C CA . ALA A 1 172 ? 15.302 2.313 -11.488 1.00 77.44 172 ALA A CA 1
ATOM 1275 C C . ALA A 1 172 ? 16.075 2.680 -12.762 1.00 77.44 172 ALA A C 1
ATOM 1277 O O . ALA A 1 172 ? 15.469 3.115 -13.735 1.00 77.44 172 ALA A O 1
ATOM 1278 N N . ASN A 1 173 ? 17.397 2.490 -12.763 1.00 77.75 173 ASN A N 1
ATOM 1279 C CA . ASN A 1 173 ? 18.260 2.821 -13.899 1.00 77.75 173 ASN A CA 1
ATOM 1280 C C . ASN A 1 173 ? 18.412 1.661 -14.895 1.00 77.75 173 ASN A C 1
ATOM 1282 O O . ASN A 1 173 ? 19.060 1.828 -15.927 1.00 77.75 173 ASN A O 1
ATOM 1286 N N . ASP A 1 174 ? 17.859 0.487 -14.582 1.00 82.94 174 ASP A N 1
ATOM 1287 C CA . ASP A 1 174 ? 17.910 -0.690 -15.442 1.00 82.94 174 ASP A CA 1
ATOM 1288 C C . ASP A 1 174 ? 16.507 -0.978 -16.008 1.00 82.94 174 ASP A C 1
ATOM 1290 O O . ASP A 1 174 ? 15.616 -1.390 -15.261 1.00 82.94 174 ASP A O 1
ATOM 1294 N N . PRO A 1 175 ? 16.277 -0.786 -17.321 1.00 78.50 175 PRO A N 1
ATOM 1295 C CA . PRO A 1 175 ? 14.976 -1.044 -17.939 1.00 78.50 175 PRO A CA 1
ATOM 1296 C C . PRO A 1 175 ? 14.578 -2.528 -17.915 1.00 78.50 175 PRO A C 1
ATOM 1298 O O . PRO A 1 175 ? 13.414 -2.847 -18.161 1.00 78.50 175 PRO A O 1
ATOM 1301 N N . LEU A 1 176 ? 15.523 -3.432 -17.634 1.00 87.06 176 LEU A N 1
ATOM 1302 C CA . LEU A 1 176 ? 15.298 -4.868 -17.481 1.00 87.06 176 LEU A CA 1
ATOM 1303 C C . LEU A 1 176 ? 15.223 -5.297 -16.009 1.00 87.06 176 LEU A C 1
ATOM 1305 O O . LEU A 1 176 ? 15.110 -6.496 -15.739 1.00 87.06 176 LEU A O 1
ATOM 1309 N N . ALA A 1 177 ? 15.267 -4.351 -15.062 1.00 88.38 177 ALA A N 1
ATOM 1310 C CA . ALA A 1 177 ? 15.196 -4.669 -13.647 1.00 88.38 177 ALA A CA 1
ATOM 1311 C C . ALA A 1 177 ? 13.916 -5.458 -13.329 1.00 88.38 177 ALA A C 1
ATOM 1313 O O . ALA A 1 177 ? 12.816 -5.066 -13.741 1.00 88.38 177 ALA A O 1
ATOM 1314 N N . PRO A 1 178 ? 14.027 -6.554 -12.561 1.00 93.06 178 PRO A N 1
ATOM 1315 C CA . PRO A 1 178 ? 12.858 -7.295 -12.135 1.00 93.06 178 PRO A CA 1
ATOM 1316 C C . PRO A 1 178 ? 12.012 -6.449 -11.181 1.00 93.06 178 PRO A C 1
ATOM 1318 O O . PRO A 1 178 ? 12.528 -5.650 -10.392 1.00 93.06 178 PRO A O 1
ATOM 1321 N N . PHE A 1 179 ? 10.703 -6.672 -11.237 1.00 95.25 179 PHE A N 1
ATOM 1322 C CA . PHE A 1 179 ? 9.748 -6.124 -10.285 1.00 95.25 179 PHE A CA 1
ATOM 1323 C C . PHE A 1 179 ? 9.488 -7.136 -9.174 1.00 95.25 179 PHE A C 1
ATOM 1325 O O . PHE A 1 179 ? 9.278 -8.325 -9.440 1.00 95.25 179 PHE A O 1
ATOM 1332 N N . SER A 1 180 ? 9.433 -6.638 -7.943 1.00 96.25 180 SER A N 1
ATOM 1333 C CA . SER A 1 180 ? 9.049 -7.418 -6.768 1.00 96.25 180 SER A CA 1
ATOM 1334 C C . SER A 1 180 ? 7.992 -6.674 -5.969 1.00 96.25 180 SER A C 1
ATOM 1336 O O . SER A 1 180 ? 7.941 -5.445 -5.987 1.00 96.25 180 SER A O 1
ATOM 1338 N N . VAL A 1 181 ? 7.155 -7.420 -5.252 1.00 96.44 181 VAL A N 1
ATOM 1339 C CA . VAL A 1 181 ? 6.145 -6.868 -4.346 1.00 96.44 181 VAL A CA 1
ATOM 1340 C C . VAL A 1 181 ? 6.832 -6.042 -3.256 1.00 96.44 181 VAL A C 1
ATOM 1342 O O . VAL A 1 181 ? 7.565 -6.594 -2.433 1.00 96.44 181 VAL A O 1
ATOM 1345 N N . SER A 1 182 ? 6.588 -4.732 -3.240 1.00 95.75 182 SER A N 1
ATOM 1346 C CA . SER A 1 182 ? 7.084 -3.802 -2.217 1.00 95.75 182 SER A CA 1
ATOM 1347 C C . SER A 1 182 ? 6.090 -3.649 -1.069 1.00 95.75 182 SER A C 1
ATOM 1349 O O . SER A 1 182 ? 6.489 -3.505 0.085 1.00 95.75 182 SER A O 1
ATOM 1351 N N . GLN A 1 183 ? 4.792 -3.703 -1.372 1.00 97.12 183 GLN A N 1
ATOM 1352 C CA . GLN A 1 183 ? 3.730 -3.494 -0.399 1.00 97.12 183 GLN A CA 1
ATOM 1353 C C . GLN A 1 183 ? 2.469 -4.261 -0.789 1.00 97.12 183 GLN A C 1
ATOM 1355 O O . GLN A 1 183 ? 2.095 -4.343 -1.959 1.00 97.12 183 GLN A O 1
ATOM 1360 N N . ILE A 1 184 ? 1.771 -4.774 0.219 1.00 97.94 184 ILE A N 1
ATOM 1361 C CA . ILE A 1 184 ? 0.431 -5.337 0.079 1.00 97.94 184 ILE A CA 1
ATOM 1362 C C . ILE A 1 184 ? -0.508 -4.533 0.967 1.00 97.94 184 ILE A C 1
ATOM 1364 O O . ILE A 1 184 ? -0.277 -4.405 2.167 1.00 97.94 184 ILE A O 1
ATOM 1368 N N . THR A 1 185 ? -1.583 -4.011 0.394 1.00 98.38 185 THR A N 1
ATOM 1369 C CA . THR A 1 185 ? -2.560 -3.192 1.102 1.00 98.38 185 THR A CA 1
ATOM 1370 C C . THR A 1 185 ? -3.930 -3.844 1.054 1.00 98.38 185 THR A C 1
ATOM 1372 O O . THR A 1 185 ? -4.586 -3.850 0.015 1.00 98.38 185 THR A O 1
ATOM 1375 N N . ILE A 1 186 ? -4.393 -4.364 2.190 1.00 97.56 186 ILE A N 1
ATOM 1376 C CA . ILE A 1 186 ? -5.780 -4.821 2.341 1.00 97.56 186 ILE A CA 1
ATOM 1377 C C . ILE A 1 186 ? -6.685 -3.616 2.573 1.00 97.56 186 ILE A C 1
ATOM 1379 O O . ILE A 1 186 ? -6.341 -2.705 3.328 1.00 97.56 186 ILE A O 1
ATOM 1383 N N . ALA A 1 187 ? -7.848 -3.584 1.938 1.00 97.94 187 ALA A N 1
ATOM 1384 C CA . ALA A 1 187 ? -8.739 -2.436 1.986 1.00 97.94 187 ALA A CA 1
ATOM 1385 C C . ALA A 1 187 ? -10.210 -2.859 1.975 1.00 97.94 187 ALA A C 1
ATOM 1387 O O . ALA A 1 187 ? -10.556 -3.996 1.690 1.00 97.94 187 ALA A O 1
ATOM 1388 N N . ASN A 1 188 ? -11.104 -1.937 2.324 1.00 96.81 188 ASN A N 1
ATOM 1389 C CA . ASN A 1 188 ? -12.510 -2.055 1.941 1.00 96.81 188 ASN A CA 1
ATOM 1390 C C . ASN A 1 188 ? -12.755 -1.252 0.653 1.00 96.81 188 ASN A C 1
ATOM 1392 O O . ASN A 1 188 ? -11.847 -0.631 0.098 1.00 96.81 188 ASN A O 1
ATOM 1396 N N . SER A 1 189 ? -13.997 -1.206 0.171 1.00 95.31 189 SER A N 1
ATOM 1397 C CA . SER A 1 189 ? -14.319 -0.459 -1.053 1.00 95.31 189 SER A CA 1
ATOM 1398 C C . SER A 1 189 ? -13.991 1.039 -0.971 1.00 95.31 189 SER A C 1
ATOM 1400 O O . SER A 1 189 ? -13.648 1.638 -1.987 1.00 95.31 189 SER A O 1
ATOM 1402 N N . ALA A 1 190 ? -14.096 1.657 0.211 1.00 95.19 190 ALA A N 1
ATOM 1403 C CA . ALA A 1 190 ? -13.689 3.050 0.402 1.00 95.19 190 ALA A CA 1
ATOM 1404 C C . ALA A 1 190 ? -12.162 3.192 0.356 1.00 95.19 190 ALA A C 1
ATOM 1406 O O . ALA A 1 190 ? -11.663 4.077 -0.333 1.00 95.19 190 ALA A O 1
ATOM 1407 N N . GLY A 1 191 ? -11.434 2.274 0.996 1.00 96.44 191 GLY A N 1
ATOM 1408 C CA . GLY A 1 191 ? -9.977 2.212 0.958 1.00 96.44 191 GLY A CA 1
ATOM 1409 C C . GLY A 1 191 ? -9.432 2.032 -0.453 1.00 96.44 191 GLY A C 1
ATOM 1410 O O . GLY A 1 191 ? -8.571 2.799 -0.858 1.00 96.44 191 GLY A O 1
ATOM 1411 N N . ILE A 1 192 ? -9.985 1.117 -1.257 1.00 95.94 192 ILE A N 1
ATOM 1412 C CA . ILE A 1 192 ? -9.548 0.957 -2.653 1.00 95.94 192 ILE A CA 1
ATOM 1413 C C . ILE A 1 192 ? -9.775 2.241 -3.462 1.00 95.94 192 ILE A C 1
ATOM 1415 O O . ILE A 1 192 ? -8.904 2.643 -4.233 1.00 95.94 192 ILE A O 1
ATOM 1419 N N . ARG A 1 193 ? -10.912 2.928 -3.279 1.00 94.81 193 ARG A N 1
ATOM 1420 C CA . ARG A 1 193 ? -11.146 4.228 -3.934 1.00 94.81 193 ARG A CA 1
ATOM 1421 C C . ARG A 1 193 ? -10.148 5.290 -3.476 1.00 94.81 193 ARG A C 1
ATOM 1423 O O . ARG A 1 193 ? -9.672 6.050 -4.311 1.00 94.81 193 ARG A O 1
ATOM 1430 N N . LEU A 1 194 ? -9.830 5.328 -2.183 1.00 94.62 194 LEU A N 1
ATOM 1431 C CA . LEU A 1 194 ? -8.850 6.253 -1.620 1.00 94.62 194 LEU A CA 1
ATOM 1432 C C . LEU A 1 194 ? -7.445 5.994 -2.180 1.00 94.62 194 LEU A C 1
ATOM 1434 O O . LEU A 1 194 ? -6.795 6.932 -2.626 1.00 94.62 194 LEU A O 1
ATOM 1438 N N . LEU A 1 195 ? -7.005 4.735 -2.223 1.00 94.75 195 LEU A N 1
ATOM 1439 C CA . LEU A 1 195 ? -5.703 4.338 -2.769 1.00 94.75 195 LEU A CA 1
ATOM 1440 C C . LEU A 1 195 ? -5.583 4.705 -4.253 1.00 94.75 195 LEU A C 1
ATOM 1442 O O . LEU A 1 195 ? -4.604 5.321 -4.660 1.00 94.75 195 LEU A O 1
ATOM 1446 N N . ASN A 1 196 ? -6.626 4.426 -5.039 1.00 92.75 196 ASN A N 1
ATOM 1447 C CA . ASN A 1 196 ? -6.721 4.881 -6.428 1.00 92.75 196 ASN A CA 1
ATOM 1448 C C . ASN A 1 196 ? -6.623 6.404 -6.553 1.00 92.75 196 ASN A C 1
ATOM 1450 O O . ASN A 1 196 ? -5.988 6.934 -7.465 1.00 92.75 196 ASN A O 1
ATOM 1454 N N . ALA A 1 197 ? -7.284 7.128 -5.652 1.00 92.75 197 ALA A N 1
ATOM 1455 C CA . ALA A 1 197 ? -7.251 8.578 -5.660 1.00 92.75 197 ALA A CA 1
ATOM 1456 C C . ALA A 1 197 ? -5.866 9.122 -5.284 1.00 92.75 197 ALA A C 1
ATOM 1458 O O . ALA A 1 197 ? -5.442 10.107 -5.883 1.00 92.75 197 ALA A O 1
ATOM 1459 N N . PHE A 1 198 ? -5.132 8.472 -4.374 1.00 91.06 198 PHE A N 1
ATOM 1460 C CA . PHE A 1 198 ? -3.739 8.817 -4.085 1.00 91.06 198 PHE A CA 1
ATOM 1461 C C . PHE A 1 198 ? -2.837 8.622 -5.301 1.00 91.06 198 PHE A C 1
ATOM 1463 O O . PHE A 1 198 ? -2.108 9.550 -5.647 1.00 91.06 198 PHE A O 1
ATOM 1470 N N . THR A 1 199 ? -2.932 7.493 -6.007 1.00 89.25 199 THR A N 1
ATOM 1471 C CA . THR A 1 199 ? -2.155 7.272 -7.239 1.00 89.25 199 THR A CA 1
ATOM 1472 C C . THR A 1 199 ? -2.470 8.338 -8.286 1.00 89.25 199 THR A C 1
ATOM 1474 O O . THR A 1 199 ? -1.562 8.992 -8.799 1.00 89.25 199 THR A O 1
ATOM 1477 N N . LYS A 1 200 ? -3.751 8.653 -8.510 1.00 90.19 200 LYS A N 1
ATOM 1478 C CA . LYS A 1 200 ? -4.153 9.748 -9.412 1.00 90.19 200 LYS A CA 1
ATOM 1479 C C . LYS 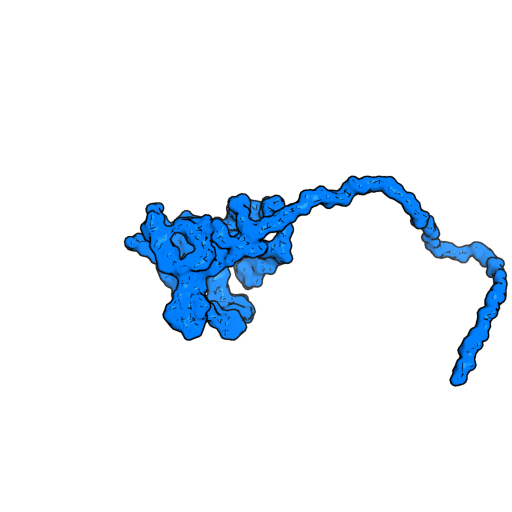A 1 200 ? -3.676 11.122 -8.944 1.00 90.19 200 LYS A C 1
ATOM 1481 O O . LYS A 1 200 ? -3.317 11.958 -9.765 1.00 90.19 200 LYS A O 1
ATOM 1486 N N . ALA A 1 201 ? -3.648 11.376 -7.640 1.00 89.25 201 ALA A N 1
ATOM 1487 C CA . ALA A 1 201 ? -3.131 12.624 -7.095 1.00 89.25 201 ALA A CA 1
ATOM 1488 C C . ALA A 1 201 ? -1.614 12.763 -7.310 1.00 89.25 201 ALA A C 1
ATOM 1490 O O . ALA A 1 201 ? -1.155 13.866 -7.606 1.00 89.25 201 ALA A O 1
ATOM 1491 N N . ARG A 1 202 ? -0.849 11.662 -7.240 1.00 87.00 202 ARG A N 1
ATOM 1492 C CA . ARG A 1 202 ? 0.574 11.636 -7.632 1.00 87.00 202 ARG A CA 1
ATOM 1493 C C . ARG A 1 202 ? 0.738 11.950 -9.121 1.00 87.00 202 ARG A C 1
ATOM 1495 O O . ARG A 1 202 ? 1.552 12.796 -9.476 1.00 87.00 202 ARG A O 1
ATOM 1502 N N . VAL A 1 203 ? -0.084 11.334 -9.975 1.00 87.06 203 VAL A N 1
ATOM 1503 C CA . VAL A 1 203 ? -0.116 11.596 -11.429 1.00 87.06 203 VAL A CA 1
ATOM 1504 C C . VAL A 1 203 ? -0.412 13.060 -11.738 1.00 87.06 203 VAL A C 1
ATOM 1506 O O . VAL A 1 203 ? 0.245 13.662 -12.580 1.00 87.06 203 VAL A O 1
ATOM 1509 N N . ASN A 1 204 ? -1.348 13.659 -11.010 1.00 88.31 204 ASN A N 1
ATOM 1510 C CA . ASN A 1 204 ? -1.746 15.051 -11.199 1.00 88.31 204 ASN A CA 1
ATOM 1511 C C . ASN A 1 204 ? -0.801 16.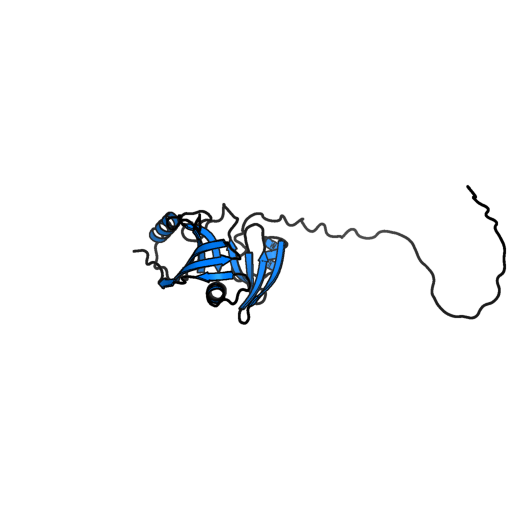066 -10.526 1.00 88.31 204 ASN A C 1
ATOM 1513 O O . ASN A 1 204 ? -1.123 17.252 -10.499 1.00 88.31 204 ASN A O 1
ATOM 1517 N N . GLY A 1 205 ? 0.330 15.631 -9.956 1.00 85.75 205 GLY A N 1
ATOM 1518 C CA . GLY A 1 205 ? 1.309 16.522 -9.325 1.00 85.75 205 GLY A CA 1
ATOM 1519 C C . GLY A 1 205 ? 0.801 17.219 -8.059 1.00 85.75 205 GLY A C 1
ATOM 1520 O O . GLY A 1 205 ? 1.253 18.312 -7.737 1.00 85.75 205 GLY A O 1
ATOM 1521 N N . LEU A 1 206 ? -0.160 16.617 -7.347 1.00 87.81 206 LEU A N 1
ATOM 1522 C CA . LEU A 1 206 ? -0.698 17.187 -6.104 1.00 87.81 206 LEU A CA 1
ATOM 1523 C C . LEU A 1 206 ? 0.209 16.940 -4.892 1.00 87.81 206 LEU A C 1
ATOM 1525 O O . LEU A 1 206 ? 0.028 17.578 -3.857 1.00 87.81 206 LEU A O 1
ATOM 1529 N N . TYR A 1 207 ? 1.159 16.012 -5.001 1.00 84.50 207 TYR A N 1
ATOM 1530 C CA . TYR A 1 207 ? 2.172 15.790 -3.976 1.00 84.50 207 TYR A CA 1
ATOM 1531 C C . TYR A 1 207 ? 3.320 16.790 -4.170 1.00 84.50 207 TYR A C 1
ATOM 1533 O O . TYR A 1 207 ? 3.821 16.909 -5.286 1.00 84.50 207 TYR A O 1
ATOM 1541 N N . PRO A 1 208 ? 3.777 17.480 -3.110 1.00 79.56 208 PRO A N 1
ATOM 1542 C CA . PRO A 1 208 ? 4.830 18.489 -3.237 1.00 79.56 208 PRO A CA 1
ATOM 1543 C C . PRO A 1 208 ? 6.181 17.891 -3.657 1.00 79.56 208 PRO A C 1
ATOM 1545 O O . PRO A 1 208 ? 6.915 18.516 -4.415 1.00 79.56 208 PRO A O 1
ATOM 1548 N N . ASP A 1 209 ? 6.479 16.668 -3.205 1.00 82.12 209 ASP A N 1
ATOM 1549 C CA . ASP A 1 209 ? 7.799 16.039 -3.359 1.00 82.12 209 ASP A CA 1
ATOM 1550 C C . ASP A 1 209 ? 7.802 14.819 -4.292 1.00 82.12 209 ASP A C 1
ATOM 1552 O O . ASP A 1 209 ? 8.851 14.210 -4.514 1.00 82.12 209 ASP A O 1
ATOM 1556 N N . VAL A 1 210 ? 6.635 14.457 -4.836 1.00 82.62 210 VAL A N 1
ATOM 1557 C CA . VAL A 1 210 ? 6.466 13.290 -5.707 1.00 82.62 210 VAL A CA 1
ATOM 1558 C C . VAL A 1 210 ? 5.799 13.719 -7.001 1.00 82.62 210 VAL A C 1
ATOM 1560 O O . VAL A 1 210 ? 4.684 14.240 -6.999 1.00 82.62 210 VAL A O 1
ATOM 1563 N N . ARG A 1 211 ? 6.459 13.426 -8.117 1.00 84.12 211 ARG A N 1
ATOM 1564 C CA . ARG A 1 211 ? 5.875 13.523 -9.459 1.00 84.12 211 ARG A CA 1
ATOM 1565 C C . ARG A 1 211 ? 5.847 12.148 -10.109 1.00 84.12 211 ARG A C 1
ATOM 1567 O O . ARG A 1 211 ? 6.564 11.241 -9.689 1.00 84.12 211 ARG A O 1
ATOM 1574 N N . VAL A 1 212 ? 5.025 12.001 -11.137 1.00 87.62 212 VAL A N 1
ATOM 1575 C CA . VAL A 1 212 ? 4.865 10.739 -11.856 1.00 87.62 212 VAL A CA 1
ATOM 1576 C C . VAL A 1 212 ? 5.055 10.953 -13.349 1.00 87.62 212 VAL A C 1
ATOM 1578 O O . VAL A 1 212 ? 4.486 11.882 -13.915 1.00 87.62 212 VAL A O 1
ATOM 1581 N N . ASN A 1 213 ? 5.806 10.053 -13.980 1.00 88.19 213 ASN A N 1
ATOM 1582 C CA . ASN A 1 213 ? 5.957 9.976 -15.431 1.00 88.19 213 ASN A CA 1
ATOM 1583 C C . ASN A 1 213 ? 5.369 8.669 -15.979 1.00 88.19 213 ASN A C 1
ATOM 1585 O O . ASN A 1 213 ? 5.278 7.667 -15.267 1.00 88.19 213 ASN A O 1
ATOM 1589 N N . ASN A 1 214 ? 5.027 8.676 -17.272 1.00 87.94 214 ASN A N 1
ATOM 1590 C CA . ASN A 1 214 ? 4.651 7.487 -18.049 1.00 87.94 214 ASN A CA 1
ATOM 1591 C C . ASN A 1 214 ? 3.522 6.655 -17.419 1.00 87.94 214 ASN A C 1
ATOM 1593 O O . ASN A 1 214 ? 3.584 5.429 -17.412 1.00 87.94 214 ASN A O 1
ATOM 1597 N N . PHE A 1 215 ? 2.505 7.325 -16.871 1.00 92.44 215 PHE A N 1
ATOM 1598 C CA . PHE A 1 215 ? 1.351 6.648 -16.291 1.00 92.44 215 PHE A CA 1
ATOM 1599 C C . PHE A 1 215 ? 0.538 5.920 -17.367 1.00 92.44 215 PHE A C 1
ATOM 1601 O O . PHE A 1 215 ? 0.099 6.525 -18.347 1.00 92.44 215 PHE A O 1
ATOM 1608 N N . VAL A 1 216 ? 0.300 4.631 -17.144 1.00 93.12 216 VAL A N 1
ATOM 1609 C CA . VAL A 1 216 ? -0.555 3.771 -17.961 1.00 93.12 216 VAL A CA 1
ATOM 1610 C C . VAL A 1 216 ? -1.483 3.004 -17.028 1.00 93.12 216 VAL A C 1
ATOM 1612 O O . VAL A 1 216 ? -1.013 2.378 -16.083 1.00 93.12 216 VAL A O 1
ATOM 1615 N N . SER A 1 217 ? -2.786 3.033 -17.309 1.00 92.06 217 SER A N 1
ATOM 1616 C CA . SER A 1 217 ? -3.791 2.236 -16.603 1.00 92.06 217 SER A CA 1
ATOM 1617 C C . SER A 1 217 ? -4.350 1.186 -17.554 1.00 92.06 217 SER A C 1
ATOM 1619 O O . SER A 1 217 ? -4.938 1.518 -18.587 1.00 92.06 217 SER A O 1
ATOM 1621 N N . GLU A 1 218 ? -4.132 -0.082 -17.231 1.00 91.12 218 GLU A N 1
ATOM 1622 C CA . GLU A 1 218 ? -4.546 -1.234 -18.026 1.00 91.12 218 GLU A CA 1
ATOM 1623 C C . GLU A 1 218 ? -5.672 -1.988 -17.309 1.00 91.12 218 GLU A C 1
ATOM 1625 O O . GLU A 1 218 ? -5.701 -2.037 -16.075 1.00 91.12 218 GLU A O 1
ATOM 1630 N N . PRO A 1 219 ? -6.610 -2.615 -18.044 1.00 86.06 219 PRO A N 1
ATOM 1631 C CA . PRO A 1 219 ? -7.604 -3.482 -17.420 1.00 86.06 219 PRO A CA 1
ATOM 1632 C C . PRO A 1 219 ? -6.922 -4.610 -16.639 1.00 86.06 219 PRO A C 1
ATOM 1634 O O . PRO A 1 219 ? -5.758 -4.934 -16.884 1.00 86.06 219 PRO A O 1
ATOM 1637 N N . TRP A 1 220 ? -7.665 -5.229 -15.713 1.00 78.19 220 TRP A N 1
ATOM 1638 C CA . TRP A 1 220 ? -7.163 -6.362 -14.938 1.00 78.19 220 TRP A CA 1
ATOM 1639 C C . TRP A 1 220 ? -6.446 -7.355 -15.858 1.00 78.19 220 TRP A C 1
ATOM 1641 O O . TRP A 1 220 ? -7.039 -7.745 -16.874 1.00 78.19 220 TRP A O 1
ATOM 1651 N N . PRO A 1 221 ? -5.209 -7.779 -15.534 1.00 63.47 221 PRO A N 1
ATOM 1652 C CA . PRO A 1 221 ? -4.560 -8.834 -16.283 1.00 63.47 221 PRO A CA 1
ATOM 1653 C C . PRO A 1 221 ? -5.434 -10.071 -16.116 1.00 63.47 221 PRO A C 1
ATOM 1655 O O . PRO A 1 221 ? -5.450 -10.705 -15.062 1.00 63.47 221 PRO A O 1
ATOM 1658 N N . SER A 1 222 ? -6.255 -10.365 -17.127 1.00 55.12 222 SER A N 1
ATOM 1659 C CA . SER A 1 222 ? -7.063 -11.572 -17.135 1.00 55.12 222 SER A CA 1
ATOM 1660 C C . SER A 1 222 ? -6.097 -12.721 -16.891 1.00 55.12 222 SER A C 1
ATOM 1662 O O . SER A 1 222 ? -5.174 -12.892 -17.691 1.00 55.12 222 SER A O 1
ATOM 1664 N N . ALA A 1 223 ? -6.281 -13.465 -15.799 1.00 47.81 223 ALA A N 1
ATOM 1665 C CA . ALA A 1 223 ? -5.719 -14.799 -15.705 1.00 47.81 223 ALA A CA 1
ATOM 1666 C C . ALA A 1 223 ? -6.277 -15.547 -16.925 1.00 47.81 223 ALA A C 1
ATOM 1668 O O . ALA A 1 223 ? -7.471 -15.848 -16.970 1.00 47.81 223 ALA A O 1
ATOM 1669 N N . ARG A 1 224 ? -5.468 -15.653 -17.981 1.00 41.94 224 ARG A N 1
ATOM 1670 C CA . ARG A 1 224 ? -5.738 -16.543 -19.104 1.00 41.94 224 ARG A CA 1
ATOM 1671 C C . ARG A 1 224 ? -5.270 -17.928 -18.710 1.00 41.94 224 ARG A C 1
ATOM 1673 O O . ARG A 1 224 ? -4.174 -18.002 -18.112 1.00 41.94 224 ARG A O 1
#

Solvent-accessible surface area (backbone atoms only — not comparable to full-atom values): 13145 Å² total; per-residue (Å²): 134,92,83,82,86,87,88,84,86,87,80,89,84,88,80,86,93,90,78,86,86,80,90,78,88,84,89,79,91,79,91,82,77,96,67,79,69,81,58,77,79,62,63,70,54,60,51,78,54,90,88,64,46,53,70,42,40,55,69,58,43,38,71,71,43,26,81,56,85,45,73,49,80,46,78,52,103,90,46,74,33,37,40,35,33,45,73,16,35,37,39,33,23,51,94,62,21,28,24,25,36,39,41,54,47,35,87,82,53,64,48,79,69,65,41,36,58,68,39,38,52,67,58,47,52,51,29,53,54,69,44,88,73,90,78,46,50,31,32,39,35,30,31,44,30,46,85,88,45,60,37,42,35,36,40,37,40,34,65,68,81,30,30,38,38,34,26,34,35,78,37,58,91,41,96,80,41,59,40,23,28,51,31,42,27,45,29,36,77,67,23,51,53,50,54,54,47,51,56,50,33,31,59,69,52,67,40,94,63,33,41,50,45,78,75,44,81,44,70,43,82,70,73,119

Nearest PDB structures (foldseek):
  1ghp-assembly1_A  TM=4.245E-01  e=6.759E-01  Staphylococcus aureus
  1kge-assembly1_A  TM=4.241E-01  e=9.898E-01  Staphylococcus aureus
  6wgr-assembly3_C  TM=4.293E-01  e=1.166E+00  Staphylococcus aureus
  5o15-assembly1_A  TM=2.250E-01  e=3.110E+00  Sorangium cellulosum
  5yvf-assembly3_C  TM=2.621E-01  e=3.284E+00  Arabidopsis thaliana